Protein AF-E0S781-F1 (afdb_monomer)

Mean predicted aligned error: 15.65 Å

Solvent-accessible surface area (backbone atoms only — not comparable to full-atom values): 13801 Å² total; per-residue (Å²): 142,89,73,67,73,68,53,62,60,52,57,60,58,62,63,65,77,78,73,81,80,84,80,71,77,87,77,93,84,82,82,81,86,84,82,88,83,92,85,82,83,90,77,78,85,81,74,77,72,75,72,81,70,53,65,53,63,56,44,53,54,51,52,46,65,63,48,44,68,52,49,52,36,43,47,51,51,44,42,76,70,28,69,68,49,32,56,46,70,74,39,93,60,73,75,78,55,66,73,58,48,52,49,48,47,51,48,44,58,71,75,42,66,98,48,77,69,51,52,48,47,56,37,56,71,42,39,42,71,58,46,63,64,45,47,63,55,55,53,51,49,54,51,52,44,52,50,51,45,55,51,49,52,51,52,48,55,68,71,48,80,73,77,80,79,93,87,63,78,81,62,72,51,48,58,61,52,41,53,50,50,28,54,50,22,46,49,47,20,53,49,23,53,77,69,69,40,65,96,55,24,61,56,29,46,53,52,22,48,50,40,44,54,46,50,53,52,58,53,50,51,70,68,63,68,80,116

Organism: Encephalitozoon intestinalis (strain ATCC 50506) (NCBI:txid876142)

pLDDT: mean 70.04, std 23.45, range [25.94, 96.69]

Sequence (227 aa):
MNGILSLVLFEWAMCLEKAFNPVLPSTDFYKPSTTSSDNGLLGPKIEGSAGIHDPVAFGEGNFYKLLHPSMTRLTSYLNDHSSEFSEWYRSPSLIMGEDLKEKIISGLYKAQPKDDKELKEFWGLIMGELLIRDLPELKSDLSSLKEIQNEEDKKKSIAEFKGINEKRINEENNFFGTALFILDCLSLGVTNRNAEIYPDVIGPFVDAAIAFKTLEHSFSNIIGSSK

Radius of gyration: 24.3 Å; Cα contacts (8 Å, |Δi|>4): 114; chains: 1; bounding box: 45×53×78 Å

Structure (mmCIF, N/CA/C/O backbone):
data_AF-E0S781-F1
#
_entry.id   AF-E0S781-F1
#
loop_
_atom_site.group_PDB
_atom_site.id
_atom_site.type_symbol
_atom_site.label_atom_id
_atom_site.label_alt_id
_atom_site.label_comp_id
_atom_site.label_asym_id
_atom_site.label_entity_id
_atom_site.label_seq_id
_atom_site.pdbx_PDB_ins_code
_atom_site.Cartn_x
_atom_site.Cartn_y
_atom_site.Cartn_z
_atom_site.occupancy
_atom_site.B_iso_or_equiv
_atom_site.auth_seq_id
_atom_site.auth_comp_id
_atom_site.auth_asym_id
_atom_site.auth_atom_id
_atom_site.pdbx_PDB_model_num
ATOM 1 N N . MET A 1 1 ? -25.684 -34.658 -18.925 1.00 45.78 1 MET A N 1
ATOM 2 C CA . MET A 1 1 ? -24.226 -34.463 -18.765 1.00 45.78 1 MET A CA 1
ATOM 3 C C . MET A 1 1 ? -23.994 -33.555 -17.566 1.00 45.78 1 MET A C 1
ATOM 5 O O . MET A 1 1 ? -24.052 -32.354 -17.737 1.00 45.78 1 MET A O 1
ATOM 9 N N . ASN A 1 2 ? -23.848 -34.121 -16.363 1.00 41.56 2 ASN A N 1
ATOM 10 C CA . ASN A 1 2 ? -23.535 -33.396 -15.117 1.00 41.56 2 ASN A CA 1
ATOM 11 C C . ASN A 1 2 ? -22.979 -34.389 -14.075 1.00 41.56 2 ASN A C 1
ATOM 13 O O . ASN A 1 2 ? -23.577 -34.632 -13.038 1.00 41.56 2 ASN A O 1
ATOM 17 N N . GLY A 1 3 ? -21.865 -35.046 -14.409 1.00 41.81 3 GLY A N 1
ATOM 18 C CA . GLY A 1 3 ? -21.213 -36.023 -13.520 1.00 41.81 3 GLY A CA 1
ATOM 19 C C . GLY A 1 3 ? -19.700 -35.847 -13.380 1.00 41.81 3 GLY A C 1
ATOM 20 O O . GLY A 1 3 ? -19.092 -36.519 -12.562 1.00 41.81 3 GLY A O 1
ATOM 21 N N . ILE A 1 4 ? -19.090 -34.941 -14.153 1.00 44.41 4 ILE A N 1
ATOM 22 C CA . ILE A 1 4 ? -17.627 -34.773 -14.195 1.00 44.41 4 ILE A CA 1
ATOM 23 C C . ILE A 1 4 ? -17.173 -33.560 -13.361 1.00 44.41 4 ILE A C 1
ATOM 25 O O . ILE A 1 4 ? -16.077 -33.574 -12.815 1.00 44.41 4 ILE A O 1
ATOM 29 N N . LEU A 1 5 ? -18.038 -32.557 -13.140 1.00 37.84 5 LEU A N 1
ATOM 30 C CA . LEU A 1 5 ? -17.693 -31.399 -12.299 1.00 37.84 5 LEU A CA 1
ATOM 31 C C . LEU A 1 5 ? -17.619 -31.718 -10.794 1.00 37.84 5 LEU A C 1
ATOM 33 O O . LEU A 1 5 ? -16.958 -31.000 -10.054 1.00 37.84 5 LEU A O 1
ATOM 37 N N . SER A 1 6 ? -18.267 -32.793 -10.331 1.00 45.25 6 SER A N 1
ATOM 38 C CA . SER A 1 6 ? -18.332 -33.116 -8.896 1.00 45.25 6 SER A CA 1
ATOM 39 C C . SER A 1 6 ? -17.144 -33.939 -8.384 1.00 45.25 6 SER A C 1
ATOM 41 O O . SER A 1 6 ? -16.957 -34.019 -7.175 1.00 45.25 6 SER A O 1
ATOM 43 N N . LEU A 1 7 ? -16.349 -34.550 -9.269 1.00 41.41 7 LEU A N 1
ATOM 44 C CA . LEU A 1 7 ? -15.195 -35.377 -8.886 1.00 41.41 7 LEU A CA 1
ATOM 45 C C . LEU A 1 7 ? -13.903 -34.557 -8.778 1.00 41.41 7 LEU A C 1
ATOM 47 O O . LEU A 1 7 ? -13.119 -34.778 -7.862 1.00 41.41 7 LEU A O 1
ATOM 51 N N . VAL A 1 8 ? -13.739 -33.528 -9.617 1.00 46.75 8 VAL A N 1
ATOM 52 C CA . VAL A 1 8 ? -12.565 -32.634 -9.568 1.00 46.75 8 VAL A CA 1
ATOM 53 C C . VAL A 1 8 ? -12.559 -31.769 -8.298 1.00 46.75 8 VAL A C 1
ATOM 55 O O . VAL A 1 8 ? -11.499 -31.496 -7.743 1.00 46.75 8 VAL A O 1
ATOM 58 N N . LEU A 1 9 ? -13.735 -31.395 -7.779 1.00 44.44 9 LEU A N 1
ATOM 59 C CA . LEU A 1 9 ? -13.849 -30.648 -6.519 1.00 44.44 9 LEU A CA 1
ATOM 60 C C . LEU A 1 9 ? -13.632 -31.526 -5.273 1.00 44.44 9 LEU A C 1
ATOM 62 O O . LEU A 1 9 ? -13.220 -31.010 -4.237 1.00 44.44 9 LEU A O 1
ATOM 66 N N . PHE A 1 10 ? -13.846 -32.844 -5.366 1.00 41.94 10 PHE A N 1
ATOM 67 C CA . PHE A 1 10 ? -13.619 -33.760 -4.241 1.00 41.94 10 PHE A CA 1
ATOM 68 C C . PHE A 1 10 ? -12.149 -34.207 -4.141 1.00 41.94 10 PHE A C 1
ATOM 70 O O . PHE A 1 10 ? -11.629 -34.370 -3.038 1.00 41.94 10 PHE A O 1
ATOM 77 N N . GLU A 1 11 ? -11.440 -34.329 -5.270 1.00 40.47 11 GLU A N 1
ATOM 78 C CA . GLU A 1 11 ? -10.003 -34.650 -5.272 1.00 40.47 11 GLU A CA 1
ATOM 79 C C . GLU A 1 11 ? -9.118 -33.477 -4.808 1.00 40.47 11 GLU A C 1
ATOM 81 O O . GLU A 1 11 ? -8.091 -33.712 -4.174 1.00 40.47 11 GLU A O 1
ATOM 86 N N . TRP A 1 12 ? -9.540 -32.219 -4.998 1.00 40.06 12 TRP A N 1
ATOM 87 C CA . TRP A 1 12 ? -8.833 -31.057 -4.430 1.00 40.06 12 TRP A CA 1
ATOM 88 C C . TRP A 1 12 ? -9.010 -30.919 -2.909 1.00 40.06 12 TRP A C 1
ATOM 90 O O . TRP A 1 12 ? -8.069 -30.525 -2.220 1.00 40.06 12 TRP A O 1
ATOM 100 N N . ALA A 1 13 ? -10.171 -31.300 -2.364 1.00 41.00 13 ALA A N 1
ATOM 101 C CA . ALA A 1 13 ? -10.407 -31.292 -0.919 1.00 41.00 13 ALA A CA 1
ATOM 102 C C . ALA A 1 13 ? -9.594 -32.374 -0.178 1.00 41.00 13 ALA A C 1
ATOM 104 O O . ALA A 1 13 ? -9.147 -32.148 0.944 1.00 41.00 13 ALA A O 1
ATOM 105 N N . MET A 1 14 ? -9.313 -33.517 -0.817 1.00 37.59 14 MET A N 1
ATOM 106 C CA . MET A 1 14 ? -8.544 -34.607 -0.195 1.00 37.59 14 MET A CA 1
ATOM 107 C C . MET A 1 14 ? -7.015 -34.440 -0.268 1.00 37.59 14 MET A C 1
ATOM 109 O O . MET A 1 14 ? -6.292 -35.131 0.453 1.00 37.59 14 MET A O 1
ATOM 113 N N . CYS A 1 15 ? -6.495 -33.506 -1.074 1.00 37.59 15 CYS A N 1
ATOM 114 C CA . CYS A 1 15 ? -5.063 -33.178 -1.090 1.00 37.59 15 CYS A CA 1
ATOM 115 C C . CYS A 1 15 ? -4.640 -32.177 0.001 1.00 37.59 15 CYS A C 1
ATOM 117 O O . CYS A 1 15 ? -3.446 -32.060 0.273 1.00 37.59 15 CYS A O 1
ATOM 119 N N . LEU A 1 16 ? -5.587 -31.506 0.668 1.00 38.72 16 LEU A N 1
ATOM 120 C CA . LEU A 1 16 ? -5.310 -30.553 1.754 1.00 38.72 16 LEU A CA 1
ATOM 121 C C . LEU A 1 16 ? -5.363 -31.173 3.162 1.00 38.72 16 LEU A C 1
ATOM 123 O O . LEU A 1 16 ? -4.808 -30.598 4.092 1.00 38.72 16 LEU A O 1
ATOM 127 N N . GLU A 1 17 ? -5.921 -32.377 3.328 1.00 37.09 17 GLU A N 1
ATOM 128 C CA . GLU A 1 17 ? -5.997 -33.058 4.636 1.00 37.09 17 GLU A CA 1
ATOM 129 C C . GLU A 1 17 ? -4.775 -33.930 4.989 1.00 37.09 17 GLU A C 1
ATOM 131 O O . GLU A 1 17 ? -4.693 -34.456 6.098 1.00 37.09 17 GLU A O 1
ATOM 136 N N . LYS A 1 18 ? -3.788 -34.088 4.092 1.00 35.47 18 LYS A N 1
ATOM 137 C CA . LYS A 1 18 ? -2.615 -34.960 4.338 1.00 35.47 18 LYS A CA 1
ATOM 138 C C . LYS A 1 18 ? -1.253 -34.277 4.402 1.00 35.47 18 LYS A C 1
ATOM 140 O O . LYS A 1 18 ? -0.247 -34.971 4.534 1.00 35.47 18 LYS A O 1
ATOM 145 N N . ALA A 1 19 ? -1.189 -32.950 4.381 1.00 41.16 19 ALA A N 1
ATOM 146 C CA . ALA A 1 19 ? 0.094 -32.259 4.425 1.00 41.16 19 ALA A CA 1
ATOM 147 C C . ALA A 1 19 ? 0.048 -30.954 5.222 1.00 41.16 19 ALA A C 1
ATOM 149 O O . ALA A 1 19 ? 0.395 -29.925 4.679 1.00 41.16 19 ALA A O 1
ATOM 150 N N . PHE A 1 20 ? -0.344 -30.987 6.499 1.00 32.41 20 PHE A N 1
ATOM 151 C CA . PHE A 1 20 ? 0.181 -30.058 7.512 1.00 32.41 20 PHE A CA 1
ATOM 152 C C . PHE A 1 20 ? -0.151 -30.589 8.909 1.00 32.41 20 PHE A C 1
ATOM 154 O O . PHE A 1 20 ? -1.220 -30.356 9.459 1.00 32.41 20 PHE A O 1
ATOM 161 N N . ASN A 1 21 ? 0.791 -31.329 9.485 1.00 38.59 21 ASN A N 1
ATOM 162 C CA . ASN A 1 21 ? 0.795 -31.647 10.904 1.00 38.59 21 ASN A CA 1
ATOM 163 C C . ASN A 1 21 ? 2.070 -31.020 11.479 1.00 38.59 21 ASN A C 1
ATOM 165 O O . ASN A 1 21 ? 3.120 -31.668 11.460 1.00 38.59 21 ASN A O 1
ATOM 169 N N . PRO A 1 22 ? 2.058 -29.743 11.903 1.00 37.25 22 PRO A N 1
ATOM 170 C CA . PRO A 1 22 ? 3.188 -29.202 12.623 1.00 37.25 22 PRO A CA 1
ATOM 171 C C . PRO A 1 22 ? 3.097 -29.730 14.055 1.00 37.25 22 PRO A C 1
ATOM 173 O O . PRO A 1 22 ? 2.547 -29.091 14.949 1.00 37.25 22 PRO A O 1
ATOM 176 N N . VAL A 1 23 ? 3.661 -30.918 14.275 1.00 38.00 23 VAL A N 1
ATOM 177 C CA . VAL A 1 23 ? 4.205 -31.258 15.589 1.00 38.00 23 VAL A CA 1
ATOM 178 C C . VAL A 1 23 ? 5.329 -30.255 15.829 1.00 38.00 23 VAL A C 1
ATOM 180 O O . VAL A 1 23 ? 6.451 -30.424 15.356 1.00 38.00 23 VAL A O 1
ATOM 183 N N . LEU A 1 24 ? 4.993 -29.151 16.490 1.00 39.22 24 LEU A N 1
ATOM 184 C CA . LEU A 1 24 ? 5.977 -28.229 17.035 1.00 39.22 24 LEU A CA 1
ATOM 185 C C . LEU A 1 24 ? 6.819 -29.011 18.058 1.00 39.22 24 LEU A C 1
ATOM 187 O O . LEU A 1 24 ? 6.240 -29.618 18.964 1.00 39.22 24 LEU A O 1
ATOM 191 N N . PRO A 1 25 ? 8.160 -29.032 17.957 1.00 37.38 25 PRO A N 1
ATOM 192 C CA . PRO A 1 25 ? 8.975 -29.489 19.071 1.00 37.38 25 PRO A CA 1
ATOM 193 C C . PRO A 1 25 ? 8.743 -28.548 20.259 1.00 37.38 25 PRO A C 1
ATOM 195 O O . PRO A 1 25 ? 8.738 -27.327 20.101 1.00 37.38 25 PRO A O 1
ATOM 198 N N . SER A 1 26 ? 8.537 -29.111 21.449 1.00 38.72 26 SER A N 1
ATOM 199 C CA . SER A 1 26 ? 8.406 -28.346 22.688 1.00 38.72 26 SER A CA 1
ATOM 200 C C . SER A 1 26 ? 9.683 -27.541 22.933 1.00 38.72 26 SER A C 1
ATOM 202 O O . SER A 1 26 ? 10.730 -28.109 23.242 1.00 38.72 26 SER A O 1
ATOM 204 N N . THR A 1 27 ? 9.617 -26.222 22.785 1.00 36.12 27 THR A N 1
ATOM 205 C CA . THR A 1 27 ? 10.711 -25.325 23.157 1.00 36.12 27 THR A CA 1
ATOM 206 C C . THR A 1 27 ? 10.548 -24.895 24.611 1.00 36.12 27 THR A C 1
ATOM 208 O O . THR A 1 27 ? 9.690 -24.074 24.932 1.00 36.12 27 THR A O 1
ATOM 211 N N . ASP A 1 28 ? 11.402 -25.435 25.479 1.00 39.78 28 ASP A N 1
ATOM 212 C CA . ASP A 1 28 ? 11.625 -24.962 26.846 1.00 39.78 28 ASP A CA 1
ATOM 213 C C . ASP A 1 28 ? 12.382 -23.625 26.820 1.00 39.78 28 ASP A C 1
ATOM 215 O O . ASP A 1 28 ? 13.610 -23.599 26.852 1.00 39.78 28 ASP A O 1
ATOM 219 N N . PHE A 1 29 ? 11.674 -22.498 26.768 1.00 34.47 29 PHE A N 1
ATOM 220 C CA . PHE A 1 29 ? 12.294 -21.180 26.959 1.00 34.47 29 PHE A CA 1
ATOM 221 C C . PHE A 1 29 ? 11.400 -20.236 27.774 1.00 34.47 29 PHE A C 1
ATOM 223 O O . PHE A 1 29 ? 11.007 -19.176 27.310 1.00 34.47 29 PHE A O 1
ATOM 230 N N . TYR A 1 30 ? 11.059 -20.651 28.998 1.00 32.22 30 TYR A N 1
ATOM 231 C CA . TYR A 1 30 ? 11.196 -19.864 30.237 1.00 32.22 30 TYR A CA 1
ATOM 232 C C . TYR A 1 30 ? 10.628 -20.683 31.409 1.00 32.22 30 TYR A C 1
ATOM 234 O O . TYR A 1 30 ? 9.426 -20.914 31.506 1.00 32.22 30 TYR A O 1
ATOM 242 N N . LYS A 1 31 ? 11.503 -21.125 32.318 1.00 34.62 31 LYS A N 1
ATOM 243 C CA . LYS A 1 31 ? 11.133 -21.684 33.626 1.00 34.62 31 LYS A CA 1
ATOM 244 C C . LYS A 1 31 ? 11.192 -20.550 34.654 1.00 34.62 31 LYS A C 1
ATOM 246 O O . LYS A 1 31 ? 12.289 -20.041 34.879 1.00 34.62 31 LYS A O 1
ATOM 251 N N . PRO A 1 32 ? 10.091 -20.157 35.313 1.00 33.41 32 PRO A N 1
ATOM 252 C CA . PRO A 1 32 ? 10.202 -19.391 36.540 1.00 33.41 32 PRO A CA 1
ATOM 253 C C . PRO A 1 32 ? 10.632 -20.339 37.664 1.00 33.41 32 PRO A C 1
ATOM 255 O O . PRO A 1 32 ? 10.000 -21.365 37.920 1.00 33.41 32 PRO A O 1
ATOM 258 N N . SER A 1 33 ? 11.743 -20.012 38.314 1.00 30.98 33 SER A N 1
ATOM 259 C CA . SER A 1 33 ? 12.240 -20.703 39.499 1.00 30.98 33 SER A CA 1
ATOM 260 C C . SER A 1 33 ? 11.218 -20.569 40.629 1.00 30.98 33 SER A C 1
ATOM 262 O O . SER A 1 33 ? 11.082 -19.506 41.229 1.00 30.98 33 SER A O 1
ATOM 264 N N . THR A 1 34 ? 10.502 -21.642 40.948 1.00 34.66 34 THR A N 1
ATOM 265 C CA . THR A 1 34 ? 9.789 -21.756 42.221 1.00 34.66 34 THR A CA 1
ATOM 266 C C . THR A 1 34 ? 10.746 -22.277 43.284 1.00 34.66 34 THR A C 1
ATOM 268 O O . THR A 1 34 ? 11.172 -23.429 43.215 1.00 34.66 34 THR A O 1
ATOM 271 N N . THR A 1 35 ? 11.002 -21.467 44.308 1.00 32.88 35 THR A N 1
ATOM 272 C CA . THR A 1 35 ? 11.227 -21.972 45.666 1.00 32.88 35 THR A CA 1
ATOM 273 C C . THR A 1 35 ? 10.463 -21.095 46.650 1.00 32.88 35 THR A C 1
ATOM 275 O O . THR A 1 35 ? 10.579 -19.874 46.656 1.00 32.88 35 THR A O 1
ATOM 278 N N . SER A 1 36 ? 9.628 -21.789 47.407 1.00 33.84 36 SER A N 1
ATOM 279 C CA . SER A 1 36 ? 8.608 -21.403 48.376 1.00 33.84 36 SER A CA 1
ATOM 280 C C . SER A 1 36 ? 9.115 -20.713 49.646 1.00 33.84 36 SER A C 1
ATOM 282 O O . SER A 1 36 ? 10.127 -21.138 50.198 1.00 33.84 36 SER A O 1
ATOM 284 N N . SER A 1 37 ? 8.285 -19.837 50.226 1.00 28.56 37 SER A N 1
ATOM 285 C CA . SER A 1 37 ? 7.908 -19.963 51.645 1.00 28.56 37 SER A CA 1
ATOM 286 C C . SER A 1 37 ? 6.539 -19.333 51.937 1.00 28.56 37 SER A C 1
ATOM 288 O O . SER A 1 37 ? 6.269 -18.209 51.521 1.00 28.56 37 SER A O 1
ATOM 290 N N . ASP A 1 38 ? 5.724 -20.079 52.680 1.00 31.14 38 ASP A N 1
ATOM 291 C CA . ASP A 1 38 ? 4.412 -19.745 53.244 1.00 31.14 38 ASP A CA 1
ATOM 292 C C . ASP A 1 38 ? 4.361 -18.455 54.080 1.00 31.14 38 ASP A C 1
ATOM 294 O O . ASP A 1 38 ? 5.233 -18.223 54.916 1.00 31.14 38 ASP A O 1
ATOM 298 N N . ASN A 1 39 ? 3.267 -17.693 53.927 1.00 31.23 39 ASN A N 1
ATOM 299 C CA . ASN A 1 39 ? 2.245 -17.388 54.952 1.00 31.23 39 ASN A CA 1
ATOM 300 C C . ASN A 1 39 ? 1.582 -16.018 54.721 1.00 31.23 39 ASN A C 1
ATOM 302 O O . ASN A 1 39 ? 2.262 -15.004 54.607 1.00 31.23 39 ASN A O 1
ATOM 306 N N . GLY A 1 40 ? 0.246 -15.981 54.819 1.00 25.94 40 GLY A N 1
ATOM 307 C CA . GLY A 1 40 ? -0.476 -14.784 55.269 1.00 25.94 40 GLY A CA 1
ATOM 308 C C . GLY A 1 40 ? -1.602 -14.273 54.368 1.00 25.94 40 GLY A C 1
ATOM 309 O O . GLY A 1 40 ? -1.364 -13.513 53.445 1.00 25.94 40 GLY A O 1
ATOM 310 N N . LEU A 1 41 ? -2.832 -14.648 54.738 1.00 33.28 41 LEU A N 1
ATOM 311 C CA . LEU A 1 41 ? -4.026 -13.793 54.846 1.00 33.28 41 LEU A CA 1
ATOM 312 C C . LEU A 1 41 ? -4.372 -12.788 53.719 1.00 33.28 41 LEU A C 1
ATOM 314 O O . LEU A 1 41 ? -3.744 -11.749 53.567 1.00 33.28 41 LEU A O 1
ATOM 318 N N . LEU A 1 42 ? -5.552 -13.033 53.127 1.00 44.22 42 LEU A N 1
ATOM 319 C CA . LEU A 1 42 ? -6.490 -12.061 52.534 1.00 44.22 42 LEU A CA 1
ATOM 320 C C . LEU A 1 42 ? -5.967 -11.229 51.346 1.00 44.22 42 LEU A C 1
ATOM 322 O O . LEU A 1 42 ? -5.522 -10.097 51.501 1.00 44.22 42 LEU A O 1
ATOM 326 N N . GLY A 1 43 ? -6.169 -11.752 50.133 1.00 27.23 43 GLY A N 1
ATOM 327 C CA . GLY A 1 43 ? -6.147 -10.987 48.881 1.00 27.23 43 GLY A CA 1
ATOM 328 C C . GLY A 1 43 ? -7.463 -11.178 48.112 1.00 27.23 43 GLY A C 1
ATOM 329 O O . GLY A 1 43 ? -8.039 -12.266 48.179 1.00 27.23 43 GLY A O 1
ATOM 330 N N . PRO A 1 44 ? -7.991 -10.138 47.445 1.00 32.12 44 PRO A N 1
ATOM 331 C CA . PRO A 1 44 ? -9.344 -10.118 46.903 1.00 32.12 44 PRO A CA 1
ATOM 332 C C . PRO A 1 44 ? -9.498 -11.095 45.736 1.00 32.12 44 PRO A C 1
ATOM 334 O O . PRO A 1 44 ? -8.533 -11.425 45.049 1.00 32.12 44 PRO A O 1
ATOM 337 N N . LYS A 1 45 ? -10.743 -11.533 45.513 1.00 30.47 45 LYS A N 1
ATOM 338 C CA . LYS A 1 45 ? -11.178 -12.273 44.326 1.00 30.47 45 LYS A CA 1
ATOM 339 C C . LYS A 1 45 ? -10.500 -11.719 43.070 1.00 30.47 45 LYS A C 1
ATOM 341 O O . LYS A 1 45 ? -10.806 -10.611 42.638 1.00 30.47 45 LYS A O 1
ATOM 346 N N . ILE A 1 46 ? -9.643 -12.528 42.458 1.00 37.94 46 ILE A N 1
ATOM 347 C CA . ILE A 1 46 ? -9.314 -12.390 41.044 1.00 37.94 46 ILE A CA 1
ATOM 348 C C . ILE A 1 46 ? -10.549 -12.907 40.304 1.00 37.94 46 ILE A C 1
ATOM 350 O O . ILE A 1 46 ? -10.660 -14.088 39.979 1.00 37.94 46 ILE A O 1
ATOM 354 N N . GLU A 1 47 ? -11.540 -12.034 40.134 1.00 31.47 47 GLU A N 1
ATOM 355 C CA . GLU A 1 47 ? -12.515 -12.208 39.066 1.00 31.47 47 GLU A CA 1
ATOM 356 C C . GLU A 1 47 ? -11.738 -12.009 37.768 1.00 31.47 47 GLU A C 1
ATOM 358 O O . GLU A 1 47 ? -11.274 -10.914 37.456 1.00 31.47 47 GLU A O 1
ATOM 363 N N . GLY A 1 48 ? -11.496 -13.118 37.068 1.00 32.25 48 GLY A N 1
ATOM 364 C CA . GLY A 1 48 ? -10.893 -13.102 35.751 1.00 32.25 48 GLY A CA 1
ATOM 365 C C . GLY A 1 48 ? -11.737 -12.231 34.836 1.00 32.25 48 GLY A C 1
ATOM 366 O O . GLY A 1 48 ? -12.836 -12.620 34.442 1.00 32.25 48 GLY A O 1
ATOM 367 N N . SER A 1 49 ? -11.212 -11.062 34.477 1.00 30.08 49 SER A N 1
ATOM 368 C CA . SER A 1 49 ? -11.673 -10.359 33.295 1.00 30.08 49 SER A CA 1
ATOM 369 C C . SER A 1 49 ? -11.275 -11.225 32.103 1.00 30.08 49 SER A C 1
ATOM 371 O O . SER A 1 49 ? -10.147 -11.147 31.611 1.00 30.08 49 SER A O 1
ATOM 373 N N . ALA A 1 50 ? -12.183 -12.086 31.644 1.00 38.78 50 ALA A N 1
ATOM 374 C CA . ALA A 1 50 ? -12.213 -12.419 30.230 1.00 38.78 50 ALA A CA 1
ATOM 375 C C . ALA A 1 50 ? -12.273 -11.064 29.516 1.00 38.78 50 ALA A C 1
ATOM 377 O O . ALA A 1 50 ? -13.266 -10.349 29.648 1.00 38.78 50 ALA A O 1
ATOM 378 N N . GLY A 1 51 ? -11.143 -10.649 28.937 1.00 34.84 51 GLY A N 1
ATOM 379 C CA . GLY A 1 51 ? -10.985 -9.331 28.345 1.00 34.84 51 GLY A CA 1
ATOM 380 C C . GLY A 1 51 ? -12.134 -9.104 27.379 1.00 34.84 51 GLY A C 1
ATOM 381 O O . GLY A 1 51 ? -12.305 -9.863 26.427 1.00 34.84 51 GLY A O 1
ATOM 382 N N . ILE A 1 52 ? -12.955 -8.099 27.666 1.00 41.84 52 ILE A N 1
ATOM 383 C CA . ILE A 1 52 ? -13.906 -7.572 26.701 1.00 41.84 52 ILE A CA 1
ATOM 384 C C . ILE A 1 52 ? -13.022 -7.004 25.593 1.00 41.84 52 ILE A C 1
ATOM 386 O O . ILE A 1 52 ? -12.464 -5.920 25.737 1.00 41.84 52 ILE A O 1
ATOM 390 N N . HIS A 1 53 ? -12.776 -7.796 24.550 1.00 52.97 53 HIS A N 1
ATOM 391 C CA . HIS A 1 53 ? -12.111 -7.301 23.359 1.00 52.97 53 HIS A CA 1
ATOM 392 C C . HIS A 1 53 ? -13.040 -6.255 22.752 1.00 52.97 53 HIS A C 1
ATOM 394 O O . HIS A 1 53 ? -14.174 -6.575 22.398 1.00 52.97 53 HIS A O 1
ATOM 400 N N . ASP A 1 54 ? -12.568 -5.013 22.682 1.00 68.69 54 ASP A N 1
ATOM 401 C CA . ASP A 1 54 ? -13.204 -3.974 21.884 1.00 68.69 54 ASP A CA 1
ATOM 402 C C . ASP A 1 54 ? -13.350 -4.526 20.446 1.00 68.69 54 ASP A C 1
ATOM 404 O O . ASP A 1 54 ? -12.342 -4.918 19.840 1.00 68.69 54 ASP A O 1
ATOM 408 N N . PRO A 1 55 ? -14.581 -4.677 19.922 1.00 71.25 55 PRO A N 1
ATOM 409 C CA . PRO A 1 55 ? -14.810 -5.279 18.614 1.00 71.25 55 PRO A CA 1
ATOM 410 C C . PRO A 1 55 ? -14.182 -4.452 17.488 1.00 71.25 55 PRO A C 1
ATOM 412 O O . PRO A 1 55 ? -13.823 -5.036 16.463 1.00 71.25 55 PRO A O 1
ATOM 415 N N . VAL A 1 56 ? -13.977 -3.142 17.686 1.00 78.19 56 VAL A N 1
ATOM 416 C CA . VAL A 1 56 ? -13.216 -2.291 16.763 1.00 78.19 56 VAL A CA 1
ATOM 417 C C . VAL A 1 56 ? -11.755 -2.723 16.774 1.00 78.19 56 VAL A C 1
ATOM 419 O O . VAL A 1 56 ? -11.244 -3.114 15.731 1.00 78.19 56 VAL A O 1
ATOM 422 N N . ALA A 1 57 ? -11.108 -2.791 17.940 1.00 74.75 57 ALA A N 1
ATOM 423 C CA . ALA A 1 57 ? -9.696 -3.186 18.043 1.00 74.75 57 ALA A CA 1
ATOM 424 C C . ALA A 1 57 ? -9.431 -4.618 17.529 1.00 74.75 57 ALA A C 1
ATOM 426 O O . ALA A 1 57 ? -8.420 -4.888 16.873 1.00 74.75 57 ALA A O 1
ATOM 427 N N . PHE A 1 58 ? -10.343 -5.560 17.798 1.00 75.44 58 PHE A N 1
ATOM 428 C CA . PHE A 1 58 ? -10.267 -6.913 17.236 1.00 75.44 58 PHE A CA 1
ATOM 429 C C . PHE A 1 58 ? -10.390 -6.894 15.708 1.00 75.44 58 PHE A C 1
ATOM 431 O O . PHE A 1 58 ? -9.644 -7.580 15.002 1.00 75.44 58 PHE A O 1
ATOM 438 N N . GLY A 1 59 ? -11.322 -6.094 15.204 1.00 80.81 59 GLY A N 1
ATOM 439 C CA . GLY A 1 59 ? -11.554 -5.909 13.787 1.00 80.81 59 GLY A CA 1
ATOM 440 C C . GLY A 1 59 ? -10.374 -5.264 13.051 1.00 80.81 59 GLY A C 1
ATOM 441 O O . GLY A 1 59 ? -9.937 -5.797 12.031 1.00 80.81 59 GLY A O 1
ATOM 442 N N . GLU A 1 60 ? -9.785 -4.202 13.604 1.00 83.19 60 GLU A N 1
ATOM 443 C CA . GLU A 1 60 ? -8.553 -3.568 13.109 1.00 83.19 60 GLU A CA 1
ATOM 444 C C . GLU A 1 60 ? -7.408 -4.583 13.005 1.00 83.19 60 GLU A C 1
ATOM 446 O O . GLU A 1 60 ? -6.703 -4.638 11.994 1.00 83.19 60 GLU A O 1
ATOM 451 N N . GLY A 1 61 ? -7.260 -5.450 14.013 1.00 81.50 61 GLY A N 1
ATOM 452 C CA . GLY A 1 61 ? -6.270 -6.525 14.008 1.00 81.50 61 GLY A CA 1
ATOM 453 C C . GLY A 1 61 ? -6.491 -7.562 12.902 1.00 81.50 61 GLY A C 1
ATOM 454 O O . GLY A 1 61 ? -5.521 -8.065 12.331 1.00 81.50 61 GLY A O 1
ATOM 455 N N . ASN A 1 62 ? -7.742 -7.887 12.568 1.00 83.69 62 ASN A N 1
ATOM 456 C CA . ASN A 1 62 ? -8.052 -8.807 11.468 1.00 83.69 62 ASN A CA 1
ATOM 457 C C . ASN A 1 62 ? -7.806 -8.167 10.103 1.00 83.69 62 ASN A C 1
ATOM 459 O O . ASN A 1 62 ? -7.144 -8.782 9.267 1.00 83.69 62 ASN A O 1
ATOM 463 N N . PHE A 1 63 ? -8.243 -6.921 9.907 1.00 88.50 63 PHE A N 1
ATOM 464 C CA . PHE A 1 63 ? -7.937 -6.165 8.694 1.00 88.50 63 PHE A CA 1
ATOM 465 C C . PHE A 1 63 ? -6.424 -6.072 8.472 1.00 88.50 63 PHE A C 1
ATOM 467 O O . PHE A 1 63 ? -5.930 -6.349 7.379 1.00 88.50 63 PHE A O 1
ATOM 474 N N . TYR A 1 64 ? -5.662 -5.765 9.524 1.00 87.31 64 TYR A N 1
ATOM 475 C CA . TYR A 1 64 ? -4.208 -5.691 9.435 1.00 87.31 64 TYR A CA 1
ATOM 476 C C . TYR A 1 64 ? -3.571 -7.032 9.051 1.00 87.31 64 TYR A C 1
ATOM 478 O O . TYR A 1 64 ? -2.674 -7.062 8.211 1.00 87.31 64 TYR A O 1
ATOM 486 N N . LYS A 1 65 ? -4.049 -8.157 9.600 1.00 85.81 65 LYS A N 1
ATOM 487 C CA . LYS A 1 65 ? -3.568 -9.498 9.219 1.00 85.81 65 LYS A CA 1
ATOM 488 C C . LYS A 1 65 ? -3.781 -9.810 7.737 1.00 85.81 65 LYS A C 1
ATOM 490 O O . LYS A 1 65 ? -2.975 -10.547 7.174 1.00 85.81 65 LYS A O 1
ATOM 495 N N . LEU A 1 66 ? -4.834 -9.272 7.125 1.00 85.62 66 LEU A N 1
ATOM 496 C CA . LEU A 1 66 ? -5.119 -9.434 5.698 1.00 85.62 66 LEU A CA 1
ATOM 497 C C . LEU A 1 66 ? -4.299 -8.465 4.837 1.00 85.62 66 LEU A C 1
ATOM 499 O O . LEU A 1 66 ? -3.756 -8.859 3.807 1.00 85.62 66 LEU A O 1
ATOM 503 N N . LEU A 1 67 ? -4.154 -7.211 5.272 1.00 89.69 67 LEU A N 1
ATOM 504 C CA . LEU A 1 67 ? -3.401 -6.188 4.543 1.00 89.69 67 LEU A CA 1
ATOM 505 C C . LEU A 1 67 ? -1.891 -6.467 4.541 1.00 89.69 67 LEU A C 1
ATOM 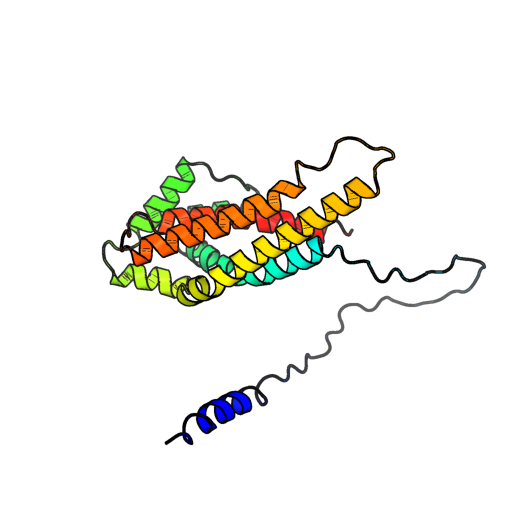507 O O . LEU A 1 67 ? -1.217 -6.275 3.526 1.00 89.69 67 LEU A O 1
ATOM 511 N N . HIS A 1 68 ? -1.354 -6.911 5.678 1.00 89.69 68 HIS A N 1
ATOM 512 C CA . HIS A 1 68 ? 0.084 -7.029 5.904 1.00 89.69 68 HIS A CA 1
ATOM 513 C C . HIS A 1 68 ? 0.794 -7.905 4.853 1.00 89.69 68 HIS A C 1
ATOM 515 O O . HIS A 1 68 ? 1.745 -7.414 4.250 1.00 89.69 68 HIS A O 1
ATOM 521 N N . PRO A 1 69 ? 0.346 -9.138 4.529 1.00 86.06 69 PRO A N 1
ATOM 522 C CA . PRO A 1 69 ? 0.980 -9.961 3.495 1.00 86.06 69 PRO A CA 1
ATOM 523 C C . PRO A 1 69 ? 1.080 -9.288 2.120 1.00 86.06 69 PRO A C 1
ATOM 525 O O . PRO A 1 69 ? 2.083 -9.478 1.425 1.00 86.06 69 PRO A O 1
ATOM 528 N N . SER A 1 70 ? 0.063 -8.513 1.733 1.00 85.69 70 SER A N 1
ATOM 529 C CA . SER A 1 70 ? 0.029 -7.782 0.460 1.00 85.69 70 SER A CA 1
ATOM 530 C C . SER A 1 70 ? 1.044 -6.643 0.453 1.00 85.69 70 SER A C 1
ATOM 532 O O . SER A 1 70 ? 1.788 -6.471 -0.513 1.00 85.69 70 SER A O 1
ATOM 534 N N . MET A 1 71 ? 1.146 -5.914 1.564 1.00 92.12 71 MET A N 1
ATOM 535 C CA . MET A 1 71 ? 2.067 -4.787 1.684 1.00 92.12 71 MET A CA 1
ATOM 536 C C . MET A 1 71 ? 3.522 -5.213 1.876 1.00 92.12 71 MET A C 1
ATOM 538 O O . MET A 1 71 ? 4.401 -4.595 1.282 1.00 92.12 71 MET A O 1
ATOM 542 N N . THR A 1 72 ? 3.801 -6.295 2.611 1.00 90.25 72 THR A N 1
ATOM 543 C CA . THR A 1 72 ? 5.175 -6.788 2.815 1.00 90.25 72 THR A CA 1
ATOM 544 C C . THR A 1 72 ? 5.876 -7.105 1.494 1.00 90.25 72 THR A C 1
ATOM 546 O O . THR A 1 72 ? 7.057 -6.825 1.335 1.00 90.25 72 THR A O 1
ATOM 549 N N . ARG A 1 73 ? 5.166 -7.669 0.511 1.00 89.62 73 ARG A N 1
ATOM 550 C CA . ARG A 1 73 ? 5.764 -8.000 -0.797 1.00 89.62 73 ARG A CA 1
ATOM 551 C C . ARG A 1 73 ? 6.154 -6.750 -1.569 1.00 89.62 73 ARG A C 1
ATOM 553 O O . ARG A 1 73 ? 7.238 -6.688 -2.146 1.00 89.6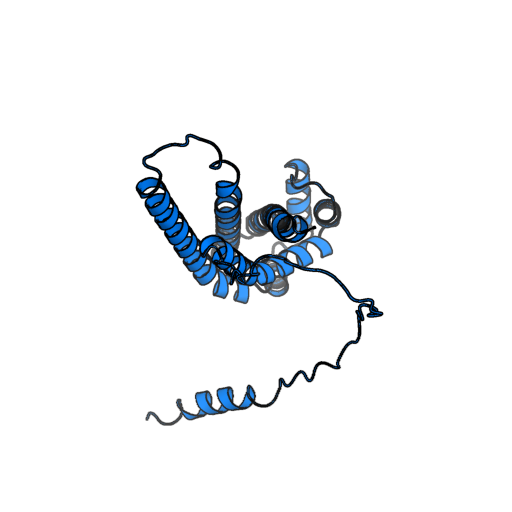2 73 ARG A O 1
ATOM 560 N N . LEU A 1 74 ? 5.277 -5.751 -1.540 1.00 91.88 74 LEU A N 1
ATOM 561 C CA . LEU A 1 74 ? 5.535 -4.459 -2.148 1.00 91.88 74 LEU A CA 1
ATOM 562 C C . LEU A 1 74 ? 6.723 -3.759 -1.474 1.00 91.88 74 LEU A C 1
ATOM 564 O O . LEU A 1 74 ? 7.636 -3.306 -2.162 1.00 91.88 74 LEU A O 1
ATOM 568 N N . THR A 1 75 ? 6.757 -3.713 -0.142 1.00 93.44 75 THR A N 1
ATOM 569 C CA . THR A 1 75 ? 7.856 -3.068 0.587 1.00 93.44 75 THR A CA 1
ATOM 570 C C . THR A 1 75 ? 9.177 -3.814 0.407 1.00 93.44 75 THR A C 1
ATOM 572 O O . THR A 1 75 ? 10.204 -3.163 0.231 1.00 93.44 75 THR A O 1
ATOM 575 N N . SER A 1 76 ? 9.182 -5.151 0.372 1.00 92.56 76 SER A N 1
ATOM 576 C CA . SER A 1 76 ? 10.369 -5.948 0.027 1.00 92.56 76 SER A CA 1
ATOM 577 C C . SER A 1 76 ? 10.913 -5.588 -1.352 1.00 92.56 76 SER A C 1
ATOM 579 O O . SER A 1 76 ? 12.091 -5.262 -1.466 1.00 92.56 76 SER A O 1
ATOM 581 N N . TYR A 1 77 ? 10.057 -5.553 -2.378 1.00 91.94 77 TYR A N 1
ATOM 582 C CA . TYR A 1 77 ? 10.478 -5.152 -3.719 1.00 91.94 77 TYR A CA 1
ATOM 583 C C . TYR A 1 77 ? 11.127 -3.758 -3.717 1.00 91.94 77 TYR A C 1
ATOM 585 O O . TYR A 1 77 ? 12.228 -3.592 -4.241 1.00 91.94 77 TYR A O 1
ATOM 593 N N . LEU A 1 78 ? 10.489 -2.766 -3.088 1.00 93.19 78 LEU A N 1
ATOM 594 C CA . LEU A 1 78 ? 11.015 -1.399 -3.029 1.00 93.19 78 LEU A CA 1
ATOM 595 C C . LEU A 1 78 ? 12.354 -1.321 -2.277 1.00 93.19 78 LEU A C 1
ATOM 597 O O . LEU A 1 78 ? 13.254 -0.606 -2.713 1.00 93.19 78 LEU A O 1
ATOM 601 N N . ASN A 1 79 ? 12.513 -2.083 -1.192 1.00 94.12 79 ASN A N 1
ATOM 602 C CA . ASN A 1 79 ? 13.764 -2.163 -0.432 1.00 94.12 79 ASN A CA 1
ATOM 603 C C . ASN A 1 79 ? 14.918 -2.772 -1.240 1.00 94.12 79 ASN A C 1
ATOM 605 O O . ASN A 1 79 ? 16.062 -2.352 -1.064 1.00 94.12 79 ASN A O 1
ATOM 609 N N . ASP A 1 80 ? 14.622 -3.747 -2.099 1.00 92.31 80 ASP A N 1
ATOM 610 C CA . ASP A 1 80 ? 15.622 -4.442 -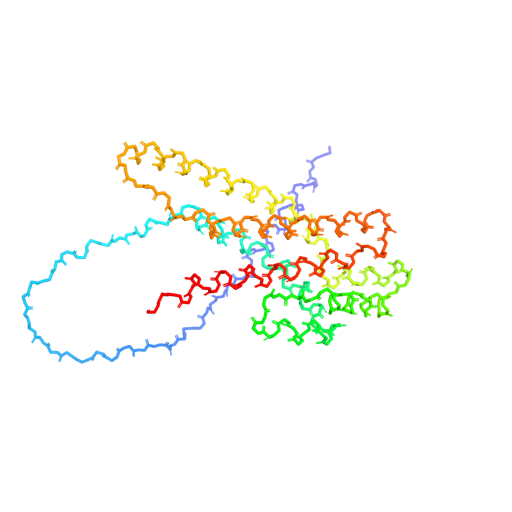2.914 1.00 92.31 80 ASP A CA 1
ATOM 611 C C . ASP A 1 80 ? 16.010 -3.643 -4.171 1.00 92.31 80 ASP A C 1
ATOM 613 O O . ASP A 1 80 ? 17.125 -3.783 -4.674 1.00 92.31 80 ASP A O 1
ATOM 617 N N . HIS A 1 81 ? 15.115 -2.778 -4.664 1.00 90.75 81 HIS A N 1
ATOM 618 C CA . HIS A 1 81 ? 15.276 -2.067 -5.941 1.00 90.75 81 HIS A CA 1
ATOM 619 C C . HIS A 1 81 ? 15.480 -0.550 -5.796 1.00 90.75 81 HIS A C 1
ATOM 621 O O . HIS A 1 81 ? 15.722 0.135 -6.790 1.00 90.75 81 HIS A O 1
ATOM 627 N N . SER A 1 82 ? 15.417 -0.004 -4.579 1.00 93.62 82 SER A N 1
ATOM 628 C CA . SER A 1 82 ? 15.759 1.390 -4.289 1.00 93.62 82 SER A CA 1
ATOM 629 C C . SER A 1 82 ? 16.512 1.504 -2.963 1.00 93.62 82 SER A C 1
ATOM 631 O O . SER A 1 82 ? 15.947 1.336 -1.881 1.00 93.62 82 SER A O 1
ATOM 633 N N . SER A 1 83 ? 17.797 1.859 -3.043 1.00 94.75 83 SER A N 1
ATOM 634 C CA . SER A 1 83 ? 18.634 2.130 -1.867 1.00 94.75 83 SER A CA 1
ATOM 635 C C . SER A 1 83 ? 18.065 3.242 -0.990 1.00 94.75 83 SER A C 1
ATOM 637 O O . SER A 1 83 ? 18.041 3.117 0.231 1.00 94.75 83 SER A O 1
ATOM 639 N N . GLU A 1 84 ? 17.568 4.307 -1.614 1.00 96.06 84 GLU A N 1
ATOM 640 C CA . GLU A 1 84 ? 16.973 5.466 -0.960 1.00 96.06 84 GLU A CA 1
ATOM 641 C C . GLU A 1 84 ? 15.707 5.089 -0.191 1.00 96.06 84 GLU A C 1
ATOM 643 O O . GLU A 1 84 ? 15.530 5.511 0.953 1.00 96.06 84 GLU A O 1
ATOM 648 N N . PHE A 1 85 ? 14.845 4.264 -0.798 1.00 96.56 85 PHE A N 1
ATOM 649 C CA . PHE A 1 85 ? 13.672 3.741 -0.109 1.00 96.56 85 PHE A CA 1
ATOM 650 C C . PHE A 1 85 ? 14.088 2.869 1.078 1.00 96.56 85 PHE A C 1
ATOM 652 O O . PHE A 1 85 ? 13.554 3.043 2.167 1.00 96.56 85 PHE A O 1
ATOM 659 N N . SER A 1 86 ? 15.074 1.986 0.896 1.00 96.31 86 SER A N 1
ATOM 660 C CA . SER A 1 86 ? 15.572 1.083 1.942 1.00 96.31 86 SER A CA 1
ATOM 661 C C . SER A 1 86 ? 16.146 1.820 3.151 1.00 96.31 86 SER A C 1
ATOM 663 O O . SER A 1 86 ? 15.823 1.505 4.301 1.00 96.31 86 SER A O 1
ATOM 665 N N . GLU A 1 87 ? 16.959 2.846 2.903 1.00 96.50 87 GLU A N 1
ATOM 666 C CA . GLU A 1 87 ? 17.515 3.705 3.947 1.00 96.50 87 GLU A CA 1
ATOM 667 C C . GLU A 1 87 ? 16.403 4.437 4.707 1.00 96.50 87 GLU A C 1
ATOM 669 O O . GLU A 1 87 ? 16.363 4.407 5.941 1.00 96.50 87 GLU A O 1
ATOM 674 N N . TRP A 1 88 ? 15.442 5.019 3.985 1.00 96.69 88 TRP A N 1
ATOM 675 C CA . TRP A 1 88 ? 14.301 5.687 4.603 1.00 96.69 88 TRP A CA 1
ATOM 676 C C . TRP A 1 88 ? 13.410 4.718 5.388 1.00 96.69 88 TRP A C 1
ATOM 678 O O . TRP A 1 88 ? 13.034 5.026 6.523 1.00 96.69 88 TRP A O 1
ATOM 688 N N . TYR A 1 89 ? 13.082 3.546 4.841 1.00 94.75 89 TYR A N 1
ATOM 689 C CA . TYR A 1 89 ? 12.175 2.581 5.466 1.00 94.75 89 TYR A CA 1
ATOM 690 C C . TYR A 1 89 ? 12.737 2.072 6.795 1.00 94.75 89 TY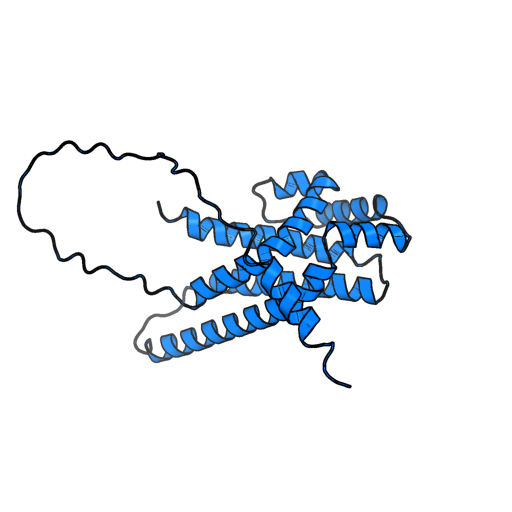R A C 1
ATOM 692 O O . TYR A 1 89 ? 11.998 1.936 7.766 1.00 94.75 89 TYR A O 1
ATOM 700 N N . ARG A 1 90 ? 14.059 1.885 6.878 1.00 91.56 90 ARG A N 1
ATOM 701 C CA . ARG A 1 90 ? 14.760 1.486 8.111 1.00 91.56 90 ARG A CA 1
ATOM 702 C C . ARG A 1 90 ? 14.973 2.633 9.100 1.00 91.56 90 ARG A C 1
ATOM 704 O O . ARG A 1 90 ? 15.257 2.382 10.268 1.00 91.56 90 ARG A O 1
ATOM 711 N N . SER A 1 91 ? 14.866 3.88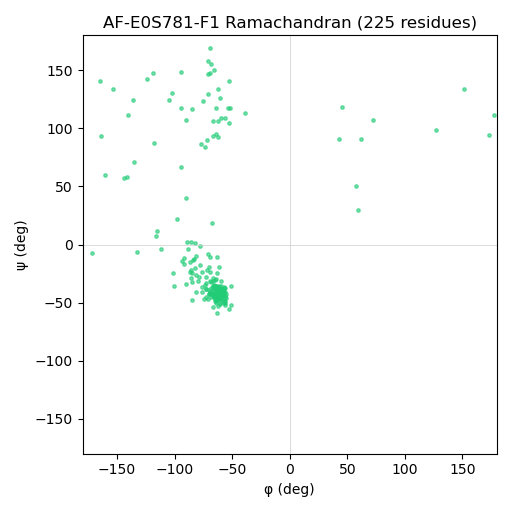1 8.649 1.00 92.44 91 SER A N 1
ATOM 712 C CA . SER A 1 91 ? 14.987 5.053 9.517 1.00 92.44 91 SER A CA 1
ATOM 713 C C . SER A 1 91 ? 13.769 5.200 10.447 1.00 92.44 91 SER A C 1
ATOM 715 O O . SER A 1 91 ? 12.679 4.729 10.112 1.00 92.44 91 SER A O 1
ATOM 717 N N . PRO A 1 92 ? 13.890 5.918 11.579 1.00 87.62 92 PRO A N 1
ATOM 718 C CA . PRO A 1 92 ? 12.747 6.222 12.444 1.00 87.62 92 PRO A CA 1
ATOM 719 C C . PRO A 1 92 ? 11.764 7.241 11.837 1.00 87.62 92 PRO A C 1
ATOM 721 O O . PRO A 1 92 ? 10.707 7.477 12.414 1.00 87.62 92 PRO A O 1
ATOM 724 N N . SER A 1 93 ? 12.086 7.872 10.700 1.00 88.50 93 SER A N 1
ATOM 725 C CA . SER A 1 93 ? 11.197 8.863 10.086 1.00 88.50 93 SER A CA 1
ATOM 726 C C . SER A 1 93 ? 9.959 8.198 9.488 1.00 88.50 93 SER A C 1
ATOM 728 O O . SER A 1 93 ? 10.076 7.274 8.683 1.00 88.50 93 SER A O 1
ATOM 730 N N . LEU A 1 94 ? 8.777 8.712 9.825 1.00 86.38 94 LEU A N 1
ATOM 731 C CA . LEU A 1 94 ? 7.509 8.329 9.190 1.00 86.38 94 LEU A CA 1
ATOM 732 C C . LEU A 1 94 ? 7.157 9.226 7.996 1.00 86.38 94 LEU A C 1
ATOM 734 O O . LEU A 1 94 ? 6.267 8.907 7.218 1.00 86.38 94 LEU A O 1
ATOM 738 N N . ILE A 1 95 ? 7.867 10.344 7.838 1.00 88.19 95 ILE A N 1
ATOM 739 C CA . ILE A 1 95 ? 7.624 11.317 6.775 1.00 88.19 95 ILE A CA 1
ATOM 740 C C . ILE A 1 95 ? 8.681 11.114 5.690 1.00 88.19 95 ILE A C 1
ATOM 742 O O . ILE A 1 95 ? 9.882 11.048 5.984 1.00 88.19 95 ILE A O 1
ATOM 746 N N . MET A 1 96 ? 8.236 11.008 4.440 1.00 91.38 96 MET A N 1
ATOM 747 C CA . MET A 1 96 ? 9.092 11.043 3.256 1.00 91.38 96 MET A CA 1
ATOM 748 C C . MET A 1 96 ? 8.932 12.408 2.588 1.00 91.38 96 MET A C 1
ATOM 750 O O . MET A 1 96 ? 7.816 12.815 2.288 1.00 91.38 96 MET A O 1
ATOM 754 N N . GLY A 1 97 ? 10.036 13.130 2.389 1.00 89.50 97 GLY A N 1
ATOM 755 C CA . GLY A 1 97 ? 10.000 14.397 1.657 1.00 89.50 97 GLY A CA 1
ATOM 756 C C . GLY A 1 97 ? 9.704 14.178 0.173 1.00 89.50 97 GLY A C 1
ATOM 757 O O . GLY A 1 97 ? 10.138 13.172 -0.392 1.00 89.50 97 GLY A O 1
ATOM 758 N N . GLU A 1 98 ? 9.018 15.132 -0.457 1.00 93.00 98 GLU A N 1
ATOM 759 C CA . GLU A 1 98 ? 8.635 15.051 -1.876 1.00 93.00 98 GLU A CA 1
ATOM 760 C C . GLU A 1 98 ? 9.848 14.847 -2.795 1.00 93.00 98 GLU A C 1
ATOM 762 O O . GLU A 1 98 ? 9.838 13.932 -3.609 1.00 93.00 98 GLU A O 1
ATOM 767 N N . ASP A 1 99 ? 10.951 15.576 -2.588 1.00 95.50 99 ASP A N 1
ATOM 768 C CA . ASP A 1 99 ? 12.176 15.410 -3.390 1.00 95.50 99 ASP A CA 1
ATOM 769 C C . ASP A 1 99 ? 12.730 13.973 -3.332 1.00 95.50 99 ASP A C 1
ATOM 771 O O . ASP A 1 99 ? 13.201 13.416 -4.328 1.00 95.50 99 ASP A O 1
ATOM 775 N N . LEU A 1 100 ? 12.679 13.349 -2.149 1.00 95.56 100 LEU A N 1
ATOM 776 C CA . LEU A 1 100 ? 13.131 11.972 -1.953 1.00 95.56 100 LEU A CA 1
ATOM 777 C C . LEU A 1 100 ? 12.176 10.990 -2.635 1.00 95.56 100 LEU A C 1
ATOM 779 O O . LEU A 1 100 ? 12.628 10.057 -3.300 1.00 95.56 100 LEU A O 1
ATOM 783 N N . LYS A 1 101 ? 10.870 11.221 -2.503 1.00 94.88 101 LYS A N 1
ATOM 784 C CA . LYS A 1 101 ? 9.828 10.431 -3.158 1.00 94.88 101 LYS A CA 1
ATOM 785 C C . LYS A 1 101 ? 9.969 10.493 -4.679 1.00 94.88 101 LYS A C 1
ATOM 787 O O . LYS A 1 101 ? 10.034 9.447 -5.323 1.00 94.88 101 LYS A O 1
ATOM 792 N N . GLU A 1 102 ? 10.095 11.684 -5.256 1.00 94.31 102 GLU A N 1
ATOM 793 C CA . GLU A 1 102 ? 10.311 11.876 -6.692 1.00 94.31 102 GLU A CA 1
ATOM 794 C C . GLU A 1 102 ? 11.596 11.200 -7.166 1.00 94.31 102 GLU A C 1
ATOM 796 O O . GLU A 1 102 ? 11.607 10.571 -8.229 1.00 94.31 102 GLU A O 1
ATOM 801 N N . LYS A 1 103 ? 12.672 11.267 -6.372 1.00 94.56 103 LYS A N 1
ATOM 802 C CA . LYS A 1 103 ? 13.926 10.566 -6.663 1.00 94.56 103 LYS A CA 1
ATOM 803 C C . LYS A 1 103 ? 13.734 9.048 -6.690 1.00 94.56 103 LYS A C 1
ATOM 805 O O . LYS A 1 103 ? 14.220 8.411 -7.625 1.00 94.56 103 LYS A O 1
ATOM 810 N N . ILE A 1 104 ? 13.029 8.476 -5.712 1.00 94.25 104 ILE A N 1
ATOM 811 C CA . ILE A 1 104 ? 12.720 7.037 -5.648 1.00 94.25 104 ILE A CA 1
ATOM 812 C C . ILE A 1 104 ? 11.877 6.628 -6.855 1.00 94.25 104 ILE A C 1
ATOM 814 O O . ILE A 1 104 ? 12.268 5.723 -7.588 1.00 94.25 104 ILE A O 1
ATOM 818 N N . ILE A 1 105 ? 10.767 7.326 -7.108 1.00 91.56 105 ILE A N 1
ATOM 819 C CA . ILE A 1 105 ? 9.859 7.043 -8.227 1.00 91.56 105 ILE A CA 1
ATOM 820 C C . ILE A 1 105 ? 10.609 7.139 -9.559 1.00 91.56 105 ILE A C 1
ATOM 822 O O . ILE A 1 105 ? 10.554 6.221 -10.374 1.00 91.56 105 ILE A O 1
ATOM 826 N N . SER A 1 106 ? 11.376 8.211 -9.764 1.00 88.94 106 SER A N 1
ATOM 827 C CA . SER A 1 106 ? 12.180 8.400 -10.974 1.00 88.94 106 SER A CA 1
ATOM 828 C C . SER A 1 106 ? 13.265 7.337 -11.122 1.00 88.94 106 SER A C 1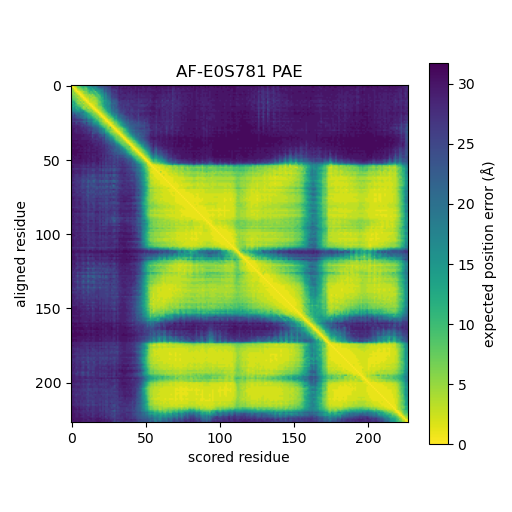
ATOM 830 O O . SER A 1 106 ? 13.556 6.914 -12.237 1.00 88.94 106 SER A O 1
ATOM 832 N N . GLY A 1 107 ? 13.897 6.922 -10.023 1.00 88.81 107 GLY A N 1
ATOM 833 C CA . GLY A 1 107 ? 14.894 5.853 -10.013 1.00 88.81 107 GLY A CA 1
ATOM 834 C C . GLY A 1 107 ? 14.281 4.516 -10.411 1.00 88.81 107 GLY A C 1
ATOM 835 O O . GLY A 1 107 ? 14.798 3.850 -11.305 1.00 88.81 107 GLY A O 1
ATOM 836 N N . LEU A 1 108 ? 13.130 4.183 -9.827 1.00 87.19 108 LEU A N 1
ATOM 837 C CA . LEU A 1 108 ? 12.374 2.982 -10.154 1.00 87.19 108 LEU A CA 1
ATOM 838 C C . LEU A 1 108 ? 11.902 3.002 -11.608 1.00 87.19 108 LEU A C 1
ATOM 840 O O . LEU A 1 108 ? 12.100 2.004 -12.276 1.00 87.19 108 LEU A O 1
ATOM 844 N N . TYR A 1 109 ? 11.400 4.118 -12.147 1.00 81.69 109 TYR A N 1
ATOM 845 C CA . TYR A 1 109 ? 11.045 4.227 -13.574 1.00 81.69 109 TYR A CA 1
ATOM 846 C C . TYR A 1 109 ? 12.234 4.231 -14.536 1.00 81.69 109 TYR A C 1
ATOM 848 O O . TYR A 1 109 ? 12.063 3.936 -15.712 1.00 81.69 109 TYR A O 1
ATOM 856 N N . LYS A 1 110 ? 13.435 4.608 -14.088 1.00 78.62 110 LYS A N 1
ATOM 857 C CA . LYS A 1 110 ? 14.657 4.480 -14.899 1.00 78.62 110 LYS A CA 1
ATOM 858 C C . LYS A 1 110 ? 15.195 3.052 -14.890 1.00 78.62 110 LYS A C 1
ATOM 860 O O . LYS A 1 110 ? 15.830 2.651 -15.860 1.00 78.62 110 LYS A O 1
ATOM 865 N N . ALA A 1 111 ? 14.986 2.335 -13.787 1.00 69.44 111 ALA A N 1
ATOM 866 C CA . ALA A 1 111 ? 15.374 0.939 -13.610 1.00 69.44 111 ALA A CA 1
ATOM 867 C C . ALA A 1 111 ? 14.327 -0.046 -14.161 1.00 69.44 111 ALA A C 1
ATOM 869 O O . ALA A 1 111 ? 14.677 -1.171 -14.494 1.00 69.44 111 ALA A O 1
ATOM 870 N N . GLN A 1 112 ? 13.066 0.380 -14.250 1.00 61.28 112 GLN A N 1
ATOM 871 C CA . GLN A 1 112 ? 11.942 -0.337 -14.845 1.00 61.28 112 GLN A CA 1
ATOM 872 C C . GLN A 1 112 ? 11.759 0.093 -16.315 1.00 61.28 112 GLN A C 1
ATOM 874 O O . GLN A 1 112 ? 12.053 1.231 -16.682 1.00 61.28 112 GLN A O 1
ATOM 879 N N . PRO A 1 113 ? 11.292 -0.807 -17.184 1.00 54.31 113 PRO A N 1
ATOM 880 C CA . PRO A 1 113 ? 11.238 -0.640 -18.639 1.00 54.31 113 PRO A CA 1
ATOM 881 C C . PRO A 1 113 ? 10.219 0.399 -19.108 1.00 54.31 113 PRO A C 1
ATOM 883 O O . PRO A 1 113 ? 9.280 0.778 -18.411 1.00 54.31 113 PRO A O 1
ATOM 886 N N . LYS A 1 114 ? 10.310 0.721 -20.397 1.00 60.75 114 LYS A N 1
ATOM 887 C CA . LYS A 1 114 ? 9.246 1.389 -21.163 1.00 60.75 114 LYS A CA 1
ATOM 888 C C . LYS A 1 114 ? 8.257 0.408 -21.822 1.00 60.75 114 LYS A C 1
ATOM 890 O O . LYS A 1 114 ? 7.334 0.854 -22.495 1.00 60.75 114 LYS A O 1
ATOM 895 N N . ASP A 1 115 ? 8.446 -0.895 -21.602 1.00 63.53 115 ASP A N 1
ATOM 896 C CA . ASP A 1 115 ? 7.777 -1.998 -22.294 1.00 63.53 115 ASP A CA 1
ATOM 897 C C . ASP A 1 115 ? 6.948 -2.875 -21.338 1.00 63.53 115 ASP A C 1
ATOM 899 O O . ASP A 1 115 ? 7.314 -3.144 -20.193 1.00 63.53 115 ASP A O 1
ATOM 903 N N . ASP A 1 116 ? 5.857 -3.415 -21.876 1.00 66.56 116 ASP A N 1
ATOM 904 C CA . ASP A 1 116 ? 4.829 -4.205 -21.189 1.00 66.56 116 ASP A CA 1
ATOM 905 C C . ASP A 1 116 ? 5.349 -5.521 -20.555 1.00 66.56 116 ASP A C 1
ATOM 907 O O . ASP A 1 116 ? 4.727 -6.102 -19.664 1.00 66.56 116 ASP A O 1
ATOM 911 N N . LYS A 1 117 ? 6.512 -6.018 -20.998 1.00 68.62 117 LYS A N 1
ATOM 912 C CA . LYS A 1 117 ? 7.100 -7.283 -20.524 1.00 68.62 117 LYS A CA 1
ATOM 913 C C . LYS A 1 117 ? 7.706 -7.169 -19.125 1.00 68.62 117 LYS A C 1
ATOM 915 O O . LYS A 1 117 ? 7.455 -8.026 -18.288 1.00 68.62 117 LYS A O 1
ATOM 920 N N . GLU A 1 118 ? 8.490 -6.136 -18.869 1.00 65.69 118 GLU A N 1
ATOM 921 C CA . GLU A 1 118 ? 9.211 -5.990 -17.599 1.00 65.69 118 GLU A CA 1
ATOM 922 C C . GLU A 1 118 ? 8.307 -5.313 -16.528 1.00 65.69 118 GLU A C 1
ATOM 924 O O . GLU A 1 118 ? 8.439 -5.601 -15.342 1.00 65.69 118 GLU A O 1
ATOM 929 N N . LEU A 1 119 ? 7.254 -4.561 -16.907 1.00 74.69 119 LEU A N 1
ATOM 930 C CA . LEU A 1 119 ? 6.210 -4.153 -15.947 1.00 74.69 119 LEU A CA 1
ATOM 931 C C . LEU A 1 119 ? 5.396 -5.360 -15.446 1.00 74.69 119 LEU A C 1
ATOM 933 O O . LEU A 1 119 ? 4.955 -5.393 -14.295 1.00 74.69 119 LEU A O 1
ATOM 937 N N . LYS A 1 120 ? 5.221 -6.392 -16.284 1.00 76.31 120 LYS A N 1
ATOM 938 C CA . LYS A 1 120 ? 4.685 -7.686 -15.831 1.00 76.31 120 LYS A CA 1
ATOM 939 C C . LYS A 1 120 ? 5.620 -8.370 -14.836 1.00 76.31 120 LYS A C 1
ATOM 941 O O . LYS A 1 120 ? 5.116 -9.070 -13.965 1.00 76.31 120 LYS A O 1
ATOM 946 N N . GLU A 1 121 ? 6.931 -8.149 -14.915 1.00 79.75 121 GLU A N 1
ATOM 947 C CA . GLU A 1 121 ? 7.886 -8.657 -13.923 1.00 79.75 121 GLU A CA 1
ATOM 948 C C . GLU A 1 121 ? 7.741 -7.917 -12.591 1.00 79.75 121 GLU A C 1
ATOM 950 O O . GLU A 1 121 ? 7.582 -8.583 -11.571 1.00 79.75 121 GLU A O 1
ATOM 955 N N . PHE A 1 122 ? 7.661 -6.578 -12.588 1.00 85.06 122 PHE A N 1
ATOM 956 C CA . PHE A 1 122 ? 7.293 -5.809 -11.385 1.00 85.06 122 PHE A CA 1
ATOM 957 C C . PHE A 1 122 ? 6.008 -6.351 -10.750 1.00 85.06 122 PHE A C 1
ATOM 959 O O . PHE A 1 122 ? 5.991 -6.712 -9.573 1.00 85.06 122 PHE A O 1
ATOM 966 N N . TRP A 1 123 ? 4.948 -6.484 -11.551 1.00 85.25 123 TRP A N 1
ATOM 967 C CA . TRP A 1 123 ? 3.660 -7.001 -11.094 1.00 85.25 123 TRP A CA 1
ATOM 968 C C . TRP A 1 123 ? 3.723 -8.443 -10.593 1.00 85.25 123 TRP A C 1
ATOM 970 O O . TRP A 1 123 ? 3.043 -8.782 -9.624 1.00 85.25 123 TRP A O 1
ATOM 980 N N . GLY A 1 124 ? 4.528 -9.290 -11.230 1.00 85.06 124 GLY A N 1
ATOM 981 C CA . GLY A 1 124 ? 4.768 -10.662 -10.796 1.00 85.06 124 GLY A CA 1
ATOM 982 C C . GLY A 1 124 ? 5.494 -10.716 -9.454 1.00 85.06 124 GLY A C 1
ATOM 983 O O . GLY A 1 124 ? 5.086 -11.472 -8.576 1.00 85.06 124 GLY A O 1
ATOM 984 N N . LEU A 1 125 ? 6.510 -9.871 -9.260 1.00 86.00 125 LEU A N 1
ATOM 985 C CA . LEU A 1 125 ? 7.310 -9.807 -8.033 1.00 86.00 125 LEU A CA 1
ATOM 986 C C . LEU A 1 125 ? 6.493 -9.323 -6.833 1.00 86.00 125 LEU A C 1
ATOM 988 O O . LEU A 1 125 ? 6.554 -9.934 -5.766 1.00 86.00 125 LEU A O 1
ATOM 992 N N . ILE A 1 126 ? 5.664 -8.290 -7.011 1.00 86.56 126 ILE A N 1
ATOM 993 C CA . ILE A 1 126 ? 4.745 -7.839 -5.951 1.00 86.56 126 ILE A CA 1
ATOM 994 C C . ILE A 1 126 ? 3.501 -8.733 -5.822 1.00 86.56 126 ILE A C 1
ATOM 996 O O . ILE A 1 126 ? 2.674 -8.516 -4.940 1.00 86.56 126 ILE A O 1
ATOM 1000 N N . MET A 1 127 ? 3.377 -9.763 -6.669 1.00 83.06 127 MET A N 1
ATOM 1001 C CA . MET A 1 127 ? 2.277 -10.731 -6.692 1.00 83.06 127 MET A CA 1
ATOM 1002 C C . MET A 1 127 ? 0.907 -10.071 -6.888 1.00 83.06 127 MET A C 1
ATOM 1004 O O . MET A 1 127 ? -0.056 -10.351 -6.174 1.00 83.06 127 MET A O 1
ATOM 1008 N N . GLY A 1 128 ? 0.822 -9.215 -7.905 1.00 84.81 128 GLY A N 1
ATOM 1009 C CA . GLY A 1 128 ? -0.335 -8.378 -8.210 1.00 84.81 128 GLY A CA 1
ATOM 1010 C C . GLY A 1 128 ? -1.677 -9.071 -8.301 1.00 84.81 128 GLY A C 1
ATOM 1011 O O . GLY A 1 128 ? -2.680 -8.504 -7.892 1.00 84.81 128 GLY A O 1
ATOM 1012 N N . GLU A 1 129 ? -1.702 -10.298 -8.808 1.00 84.00 129 GLU A N 1
ATOM 1013 C CA . GLU A 1 129 ? -2.933 -11.087 -8.902 1.00 84.00 129 GLU A CA 1
ATOM 1014 C C . GLU A 1 129 ? -3.549 -11.350 -7.519 1.00 84.00 129 GLU A C 1
ATOM 1016 O O . GLU A 1 129 ? -4.768 -11.300 -7.365 1.00 84.00 129 GLU A O 1
ATOM 1021 N N . LEU A 1 130 ? -2.722 -11.563 -6.487 1.00 82.75 130 LEU A N 1
ATOM 1022 C CA . LEU A 1 130 ? -3.212 -11.694 -5.112 1.00 82.75 130 LEU A CA 1
ATOM 1023 C C . LEU A 1 130 ? -3.730 -10.357 -4.588 1.00 82.75 130 LEU A C 1
ATOM 1025 O O . LEU A 1 130 ? -4.809 -10.312 -4.015 1.00 82.75 130 LEU A O 1
ATOM 1029 N N . LEU A 1 131 ? -3.009 -9.264 -4.853 1.00 87.44 131 LEU A N 1
ATOM 1030 C CA . LEU A 1 131 ? -3.452 -7.926 -4.466 1.00 87.44 131 LEU A CA 1
ATOM 1031 C C . LEU A 1 131 ? -4.815 -7.580 -5.091 1.00 87.44 131 LEU A C 1
ATOM 1033 O O . LEU A 1 131 ? -5.695 -7.072 -4.405 1.00 87.44 131 LEU A O 1
ATOM 1037 N N . ILE A 1 132 ? -5.007 -7.878 -6.378 1.00 88.12 132 ILE A N 1
ATOM 1038 C CA . ILE A 1 132 ? -6.273 -7.651 -7.090 1.00 88.12 132 ILE A CA 1
ATOM 1039 C C . ILE A 1 132 ? -7.402 -8.482 -6.476 1.00 88.12 132 ILE A C 1
ATOM 1041 O O . ILE A 1 132 ? -8.511 -7.974 -6.318 1.00 88.12 132 ILE A O 1
ATOM 1045 N N . ARG A 1 133 ? -7.124 -9.741 -6.121 1.00 87.75 133 ARG A N 1
ATOM 1046 C CA . ARG A 1 133 ? -8.093 -10.629 -5.469 1.00 87.75 133 ARG A CA 1
ATOM 1047 C C . ARG A 1 133 ? -8.492 -10.124 -4.080 1.00 87.75 133 ARG A C 1
ATOM 1049 O O . ARG A 1 133 ? -9.673 -10.172 -3.755 1.00 87.75 133 ARG A O 1
ATOM 1056 N N . ASP A 1 134 ? -7.531 -9.642 -3.296 1.00 88.69 134 ASP A N 1
ATOM 1057 C CA . ASP A 1 134 ? -7.730 -9.314 -1.879 1.00 88.69 134 ASP A CA 1
ATOM 1058 C C . ASP A 1 134 ? -8.266 -7.880 -1.680 1.00 88.69 134 ASP A C 1
ATOM 1060 O O . ASP A 1 134 ? -8.930 -7.588 -0.688 1.00 88.69 134 ASP A O 1
ATOM 1064 N N . LEU A 1 135 ? -8.038 -6.966 -2.633 1.00 90.56 135 LEU A N 1
ATOM 1065 C CA . LEU A 1 135 ? -8.475 -5.563 -2.551 1.00 90.56 135 LEU A CA 1
ATOM 1066 C C . LEU A 1 135 ? -9.986 -5.371 -2.300 1.00 90.56 135 LEU A C 1
ATOM 1068 O O . LEU A 1 135 ? -10.335 -4.540 -1.458 1.00 90.56 135 LEU A O 1
ATOM 1072 N N . PRO A 1 136 ? -10.901 -6.074 -3.000 1.00 91.62 136 PRO A N 1
ATOM 1073 C CA . PRO A 1 136 ? -12.335 -5.971 -2.736 1.00 91.62 136 PRO A CA 1
ATOM 1074 C C . PRO A 1 136 ? -12.715 -6.395 -1.314 1.00 91.62 136 PRO A C 1
ATOM 1076 O O . PRO A 1 136 ? -13.525 -5.721 -0.679 1.00 91.62 136 PRO A O 1
ATOM 1079 N N . GLU A 1 137 ? -12.110 -7.474 -0.812 1.00 91.31 137 GLU A N 1
ATOM 1080 C CA . GLU A 1 137 ? -12.330 -7.978 0.548 1.00 91.31 137 GLU A CA 1
ATOM 1081 C C . GLU A 1 137 ? -11.832 -6.962 1.579 1.00 91.31 137 GLU A C 1
ATOM 1083 O O . GLU A 1 137 ? -12.603 -6.518 2.424 1.00 91.31 137 GLU A O 1
ATOM 1088 N N . LEU A 1 138 ? -10.607 -6.453 1.413 1.00 91.62 138 LEU A N 1
ATOM 1089 C CA . LEU A 1 138 ? -10.041 -5.412 2.277 1.00 91.62 138 LEU A CA 1
ATOM 1090 C C . LEU A 1 138 ? -10.912 -4.146 2.336 1.00 91.62 138 LEU A C 1
ATOM 1092 O O . LEU A 1 138 ? -11.094 -3.565 3.406 1.00 91.62 138 LEU A O 1
ATOM 1096 N N . LYS A 1 139 ? -11.479 -3.706 1.205 1.00 91.25 139 LYS A N 1
ATOM 1097 C CA . LYS A 1 139 ? -12.393 -2.549 1.174 1.00 91.25 139 LYS A CA 1
ATOM 1098 C C . LYS A 1 139 ? -13.710 -2.826 1.894 1.00 91.25 139 LYS A C 1
ATOM 1100 O O . LYS A 1 139 ? -14.227 -1.941 2.581 1.00 91.25 139 LYS A O 1
ATOM 1105 N N . SER A 1 140 ? -14.255 -4.027 1.719 1.00 91.31 140 SER A N 1
ATOM 1106 C CA . SER A 1 140 ? -15.478 -4.469 2.393 1.00 91.31 140 SER A CA 1
ATOM 1107 C C . SER A 1 140 ? -15.275 -4.527 3.906 1.00 91.31 140 SER A C 1
ATOM 1109 O O . SER A 1 140 ? -16.084 -3.993 4.669 1.00 91.31 140 SER A O 1
ATOM 1111 N N . ASP A 1 141 ? -14.155 -5.099 4.337 1.00 89.44 141 ASP A N 1
ATOM 1112 C CA . ASP A 1 141 ? -13.794 -5.223 5.743 1.00 89.44 141 ASP A CA 1
ATOM 1113 C C . ASP A 1 141 ? -13.587 -3.853 6.381 1.00 89.44 141 ASP A C 1
ATOM 1115 O O . ASP A 1 141 ? -14.199 -3.561 7.405 1.00 89.44 141 ASP A O 1
ATOM 1119 N N . LEU A 1 142 ? -12.816 -2.960 5.749 1.00 89.56 142 LEU A N 1
ATOM 1120 C CA . LEU A 1 142 ? -12.607 -1.604 6.268 1.00 89.56 142 LEU A CA 1
ATOM 1121 C C . LEU A 1 142 ? -13.927 -0.827 6.407 1.00 89.56 142 LEU A C 1
ATOM 1123 O O . LEU A 1 142 ? -14.117 -0.088 7.374 1.00 89.56 142 LEU A O 1
ATOM 1127 N N . SER A 1 143 ? -14.849 -1.011 5.459 1.00 87.69 143 SER A N 1
ATOM 1128 C CA . SER A 1 143 ? -16.177 -0.389 5.510 1.00 87.69 143 SER A CA 1
ATOM 1129 C C . SER A 1 143 ? -16.994 -0.927 6.685 1.00 87.69 143 SER A C 1
ATOM 1131 O O . SER A 1 143 ? -17.541 -0.144 7.460 1.00 87.69 143 SER A O 1
ATOM 1133 N N . SER A 1 144 ? -16.992 -2.248 6.876 1.00 87.06 144 SER A N 1
ATOM 1134 C CA . SER A 1 144 ? -17.672 -2.914 7.994 1.00 87.06 144 SER A CA 1
ATOM 1135 C C . SER A 1 144 ? -17.104 -2.471 9.348 1.00 87.06 144 SER A C 1
ATOM 1137 O O . SER A 1 144 ? -17.852 -2.197 10.283 1.00 87.06 144 SER A O 1
ATOM 1139 N N . LEU A 1 145 ? -15.780 -2.322 9.456 1.00 86.62 145 LEU A N 1
ATOM 1140 C CA . LEU A 1 145 ? -15.122 -1.816 10.665 1.00 86.62 145 LEU A CA 1
ATOM 1141 C C . LEU A 1 145 ? -15.530 -0.384 10.997 1.00 86.62 145 LEU A C 1
ATOM 1143 O O . LEU A 1 145 ? -15.809 -0.068 12.153 1.00 86.62 145 LEU A O 1
ATOM 1147 N N . LYS A 1 146 ? -15.613 0.473 9.980 1.00 85.56 146 LYS A N 1
ATOM 1148 C CA . LYS A 1 146 ? -16.067 1.853 10.151 1.00 85.56 146 LYS A CA 1
ATOM 1149 C C . LYS A 1 146 ? -17.530 1.914 10.595 1.00 85.56 146 LYS A C 1
ATOM 1151 O O . LYS A 1 146 ? -17.899 2.777 11.387 1.00 85.56 146 LYS A O 1
ATOM 1156 N N . GLU A 1 147 ? -18.378 1.013 10.106 1.00 84.56 147 GLU A N 1
ATOM 1157 C CA . GLU A 1 147 ? -19.765 0.891 10.569 1.00 84.56 147 GLU A CA 1
ATOM 1158 C C . GLU A 1 147 ? -19.838 0.475 12.040 1.00 84.56 147 GLU A C 1
ATOM 1160 O O . GLU A 1 147 ? -20.547 1.130 12.807 1.00 84.56 147 GLU A O 1
ATOM 1165 N N . ILE A 1 148 ? -19.051 -0.525 12.453 1.00 82.94 148 ILE A N 1
ATOM 1166 C CA . ILE A 1 148 ? -18.953 -0.958 13.856 1.00 82.94 148 ILE A CA 1
ATOM 1167 C C . ILE A 1 148 ? -18.529 0.216 14.749 1.00 82.94 148 ILE A C 1
ATOM 1169 O O . ILE A 1 148 ? -19.209 0.494 15.736 1.00 82.94 148 ILE A O 1
ATOM 1173 N N . GLN A 1 149 ? -17.480 0.958 14.374 1.00 82.94 149 GLN A N 1
ATOM 1174 C CA . GLN A 1 149 ? -17.027 2.144 15.115 1.00 82.94 149 GLN A CA 1
ATOM 1175 C C . GLN A 1 149 ? -18.144 3.191 15.251 1.00 82.94 149 GLN A C 1
ATOM 1177 O O . GLN A 1 149 ? -18.453 3.642 16.352 1.00 82.94 149 GLN A O 1
ATOM 1182 N N . ASN A 1 150 ? -18.824 3.521 14.149 1.00 82.56 150 ASN A N 1
ATOM 1183 C CA . ASN A 1 150 ? -19.927 4.483 14.164 1.00 82.56 150 ASN A CA 1
ATOM 1184 C C . ASN A 1 150 ? -21.100 4.032 15.051 1.00 82.56 150 ASN A C 1
ATOM 1186 O O . ASN A 1 150 ? -21.791 4.863 15.646 1.00 82.56 150 ASN A O 1
ATOM 1190 N N . GLU A 1 151 ? -21.394 2.732 15.104 1.00 80.50 151 GLU A N 1
ATOM 1191 C CA . GLU A 1 151 ? -22.419 2.192 15.996 1.00 80.50 151 GLU A CA 1
ATOM 1192 C C . GLU A 1 151 ? -22.006 2.253 17.464 1.00 80.50 151 GLU A C 1
ATOM 1194 O O . GLU A 1 151 ? -22.845 2.552 18.320 1.00 80.50 151 GLU A O 1
ATOM 1199 N N . GLU A 1 152 ? -20.740 1.985 17.771 1.00 74.81 152 GLU A N 1
ATOM 1200 C CA . GLU A 1 152 ? -20.213 2.136 19.123 1.00 74.81 152 GLU A CA 1
ATOM 1201 C C . GLU A 1 152 ? -20.247 3.582 19.594 1.00 74.81 152 GLU A C 1
ATOM 1203 O O . GLU A 1 152 ? -20.704 3.838 20.707 1.00 74.81 152 GLU A O 1
ATOM 1208 N N . ASP A 1 153 ? -19.856 4.529 18.747 1.00 74.75 153 ASP A N 1
ATOM 1209 C CA . ASP A 1 153 ? -19.888 5.954 19.073 1.00 74.75 153 ASP A CA 1
ATOM 1210 C C . ASP A 1 153 ? -21.316 6.438 19.326 1.00 74.75 153 ASP A C 1
ATOM 1212 O O . ASP A 1 153 ? -21.572 7.191 20.267 1.00 74.75 153 ASP A O 1
ATOM 1216 N N . LYS A 1 154 ? -22.291 5.937 18.556 1.00 76.12 154 LYS A N 1
ATOM 1217 C CA . LYS A 1 154 ? -23.716 6.186 18.821 1.00 76.12 154 LYS A CA 1
ATOM 1218 C C . LYS A 1 154 ? -24.152 5.597 20.164 1.00 76.12 154 LYS A C 1
ATOM 1220 O O . LYS A 1 154 ? -24.859 6.268 20.913 1.00 76.12 154 LYS A O 1
ATOM 1225 N N . LYS A 1 155 ? -23.741 4.368 20.497 1.00 68.88 155 LYS A N 1
ATOM 1226 C CA . LYS A 1 155 ? -24.067 3.721 21.784 1.00 68.88 155 LYS A CA 1
ATOM 1227 C C . LYS A 1 155 ? -23.419 4.450 22.967 1.00 68.88 155 LYS A C 1
ATOM 1229 O O . LYS A 1 155 ? -24.100 4.676 23.967 1.00 68.88 155 LYS A O 1
ATOM 1234 N N . LYS A 1 156 ? -22.155 4.870 22.840 1.00 64.12 156 LYS A N 1
ATOM 1235 C CA . LYS A 1 156 ? -21.424 5.687 23.824 1.00 64.12 156 LYS A CA 1
ATOM 1236 C C . LYS A 1 156 ? -22.094 7.047 23.997 1.00 64.12 156 LYS A C 1
ATOM 1238 O O . LYS A 1 156 ? -22.425 7.407 25.116 1.00 64.12 156 LYS A O 1
ATOM 1243 N N . SER A 1 157 ? -22.445 7.733 22.910 1.00 57.62 157 SER A N 1
ATOM 1244 C CA . SER A 1 157 ? -23.168 9.013 22.952 1.00 57.62 157 SER A CA 1
ATOM 1245 C C . SER A 1 157 ? -24.540 8.909 23.638 1.00 57.62 157 SER A C 1
ATOM 1247 O O . SER A 1 157 ? -24.931 9.815 24.372 1.00 57.62 157 SER A O 1
ATOM 1249 N N . ILE A 1 158 ? -25.255 7.791 23.469 1.00 57.69 158 ILE A N 1
ATOM 1250 C CA . ILE A 1 158 ? -26.534 7.538 24.155 1.00 57.69 158 ILE A CA 1
ATOM 1251 C C . ILE A 1 158 ? -26.323 7.216 25.648 1.00 57.69 158 ILE A C 1
ATOM 1253 O O . ILE A 1 158 ? -27.139 7.621 26.478 1.00 57.69 158 ILE A O 1
ATOM 1257 N N . ALA A 1 159 ? -25.234 6.529 26.011 1.00 54.12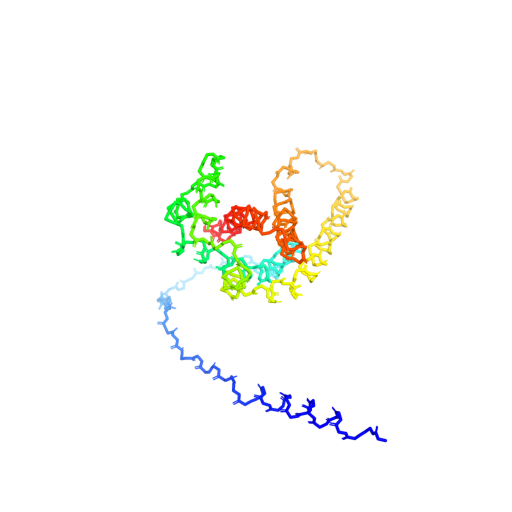 159 ALA A N 1
ATOM 1258 C CA . ALA A 1 159 ? -24.887 6.206 27.399 1.00 54.12 159 ALA A CA 1
ATOM 1259 C C . ALA A 1 159 ? -24.245 7.385 28.168 1.00 54.12 159 ALA A C 1
ATOM 1261 O O . ALA A 1 159 ? -24.412 7.492 29.382 1.00 54.12 159 ALA A O 1
ATOM 1262 N N . GLU A 1 160 ? -23.568 8.301 27.471 1.00 45.47 160 GLU A N 1
ATOM 1263 C CA . GLU A 1 160 ? -22.806 9.430 28.025 1.00 45.47 160 GLU A CA 1
ATOM 1264 C C . GLU A 1 160 ? -23.568 10.769 28.015 1.00 45.47 160 GLU A C 1
ATOM 1266 O O . GLU A 1 160 ? -22.978 11.835 28.200 1.00 45.47 160 GLU A O 1
ATOM 1271 N N . PHE A 1 161 ? -24.907 10.757 27.959 1.00 44.84 161 PHE A N 1
ATOM 1272 C CA . PHE A 1 161 ? -25.733 11.961 28.190 1.00 44.84 161 PHE A CA 1
ATOM 1273 C C . PHE A 1 161 ? -25.694 12.501 29.644 1.00 44.84 161 PHE A C 1
ATOM 1275 O O . PHE A 1 161 ? -26.534 13.307 30.053 1.00 44.84 161 PHE A O 1
ATOM 1282 N N . LYS A 1 162 ? -24.686 12.106 30.433 1.00 45.72 162 LYS A N 1
ATOM 1283 C CA . LYS A 1 162 ? -24.246 12.759 31.673 1.00 45.72 162 LYS A CA 1
ATOM 1284 C C . LYS A 1 162 ? -22.718 12.861 31.714 1.00 45.72 162 LYS A C 1
ATOM 1286 O O . LYS A 1 162 ? -22.070 12.225 32.531 1.00 45.72 162 LYS A O 1
ATOM 1291 N N . GLY A 1 163 ? -22.190 13.740 30.868 1.00 41.84 163 GLY A N 1
ATOM 1292 C CA . GLY A 1 163 ? -20.899 14.398 31.054 1.00 41.84 163 GLY A CA 1
ATOM 1293 C C . GLY A 1 163 ? -19.675 13.509 30.850 1.00 41.84 163 GLY A C 1
ATOM 1294 O O . GLY A 1 163 ? -19.269 12.790 31.750 1.00 41.84 163 GLY A O 1
ATOM 1295 N N . ILE A 1 164 ? -18.973 13.711 29.742 1.00 39.94 164 ILE A N 1
ATOM 1296 C CA . ILE A 1 164 ? -17.763 14.537 29.713 1.00 39.94 164 ILE A CA 1
ATOM 1297 C C . ILE A 1 164 ? -17.434 14.856 28.255 1.00 39.94 164 ILE A C 1
ATOM 1299 O O . ILE A 1 164 ? -17.608 14.062 27.341 1.00 39.94 164 ILE A O 1
ATOM 1303 N N . ASN A 1 165 ? -17.013 16.099 28.096 1.00 38.62 165 ASN A N 1
ATOM 1304 C CA . ASN A 1 165 ? -16.649 16.773 26.874 1.00 38.62 165 ASN A CA 1
ATOM 1305 C C . ASN A 1 165 ? -15.323 16.235 26.302 1.00 38.62 165 ASN A C 1
ATOM 1307 O O . ASN A 1 165 ? -14.399 15.940 27.057 1.00 38.62 165 ASN A O 1
ATOM 1311 N N . GLU A 1 166 ? -15.231 16.229 24.972 1.00 48.03 166 GLU A N 1
ATOM 1312 C CA . GLU A 1 166 ? -14.060 16.654 24.190 1.00 48.03 166 GLU A CA 1
ATOM 1313 C C . GLU A 1 166 ? -12.665 16.217 24.687 1.00 48.03 166 GLU A C 1
ATOM 1315 O O . GLU A 1 166 ? -11.996 16.960 25.405 1.00 48.03 166 GLU A O 1
ATOM 1320 N N . LYS A 1 167 ? -12.181 15.056 24.213 1.00 40.78 167 LYS A N 1
ATOM 1321 C CA . LYS A 1 167 ? -10.769 14.784 23.833 1.00 40.78 167 LYS A CA 1
ATOM 1322 C C . LYS A 1 167 ? -10.585 13.296 23.498 1.00 40.78 167 LYS A C 1
ATOM 1324 O O . LYS A 1 167 ? -10.329 12.510 24.400 1.00 40.78 167 LYS A O 1
ATOM 1329 N N . ARG A 1 168 ? -10.687 12.926 22.213 1.00 39.88 168 ARG A N 1
ATOM 1330 C CA . ARG A 1 168 ? -10.089 11.689 21.634 1.00 39.88 168 ARG A CA 1
ATOM 1331 C C . ARG A 1 168 ? -10.159 11.570 20.102 1.00 39.88 168 ARG A C 1
ATOM 1333 O O . ARG A 1 168 ? -9.476 10.742 19.523 1.00 39.88 168 ARG A O 1
ATOM 1340 N N . ILE A 1 169 ? -10.865 12.477 19.428 1.00 39.62 169 ILE A N 1
ATOM 1341 C CA . ILE A 1 169 ? -11.169 12.380 17.986 1.00 39.62 169 ILE A CA 1
ATOM 1342 C C . ILE A 1 169 ? -9.942 12.557 17.049 1.00 39.62 169 ILE A C 1
ATOM 1344 O O . ILE A 1 169 ? -10.031 12.266 15.858 1.00 39.62 169 ILE A O 1
ATOM 1348 N N . ASN A 1 170 ? -8.770 12.981 17.543 1.00 43.25 170 ASN A N 1
ATOM 1349 C CA . ASN A 1 170 ? -7.607 13.237 16.673 1.00 43.25 170 ASN A CA 1
ATOM 1350 C C . ASN A 1 170 ? -6.645 12.052 16.478 1.00 43.25 170 ASN A C 1
ATOM 1352 O O . ASN A 1 170 ? -5.875 12.084 15.524 1.00 43.25 170 ASN A O 1
ATOM 1356 N N . GLU A 1 171 ? -6.685 11.013 17.316 1.00 46.72 171 GLU A N 1
ATOM 1357 C CA . GLU A 1 171 ? -5.803 9.837 17.157 1.00 46.72 171 GLU A CA 1
ATOM 1358 C C . GLU A 1 171 ? -6.538 8.655 16.501 1.00 46.72 171 GLU A C 1
ATOM 1360 O O . GLU A 1 171 ? -5.980 7.985 15.633 1.00 46.72 171 GLU A O 1
ATOM 1365 N N . GLU A 1 172 ? -7.828 8.474 16.806 1.00 46.53 172 GLU A N 1
ATOM 1366 C CA . GLU A 1 172 ? -8.685 7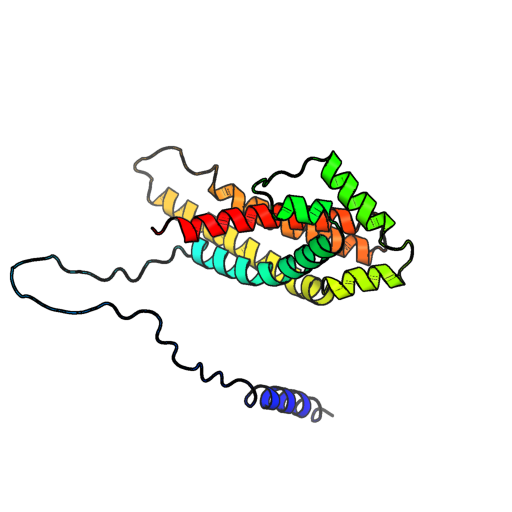.396 16.276 1.00 46.53 172 GLU A CA 1
ATOM 1367 C C . GLU A 1 172 ? -9.025 7.559 14.775 1.00 46.53 172 GLU A C 1
ATOM 1369 O O . GLU A 1 172 ? -9.324 6.584 14.090 1.00 46.53 172 GLU A O 1
ATOM 1374 N N . ASN A 1 173 ? -8.885 8.767 14.213 1.00 54.56 173 ASN A N 1
ATOM 1375 C CA . ASN A 1 173 ? -9.037 9.015 12.771 1.00 54.56 173 ASN A CA 1
ATOM 1376 C C . ASN A 1 173 ? -7.783 8.675 11.941 1.00 54.56 173 ASN A C 1
ATOM 1378 O O . ASN A 1 173 ? -7.852 8.663 10.709 1.00 54.56 173 ASN A O 1
ATOM 1382 N N . ASN A 1 174 ? -6.640 8.390 12.578 1.00 71.94 174 ASN A N 1
ATOM 1383 C CA . ASN A 1 174 ? -5.402 8.115 11.852 1.00 71.94 174 ASN A CA 1
ATOM 1384 C C . ASN A 1 174 ? -5.399 6.709 11.234 1.00 71.94 174 ASN A C 1
ATOM 1386 O O . ASN A 1 174 ? -4.990 6.554 10.085 1.00 71.94 174 ASN A O 1
ATOM 1390 N N . PHE A 1 175 ? -5.901 5.692 11.947 1.00 84.12 175 PHE A N 1
ATOM 1391 C CA . PHE A 1 175 ? -5.945 4.317 11.433 1.00 84.12 175 PHE A CA 1
ATOM 1392 C C . PHE A 1 175 ? -6.839 4.212 10.191 1.00 84.12 175 PHE A C 1
ATOM 1394 O O . PHE A 1 175 ? -6.348 3.869 9.117 1.00 84.12 175 PHE A O 1
ATOM 1401 N N . PHE A 1 176 ? -8.124 4.565 10.307 1.00 84.38 176 PHE A N 1
ATOM 1402 C CA . PHE A 1 176 ? -9.079 4.451 9.199 1.00 84.38 176 PHE A CA 1
ATOM 1403 C C . PHE A 1 176 ? -8.702 5.337 8.010 1.00 84.38 176 PHE A C 1
ATOM 1405 O O . PHE A 1 176 ? -8.829 4.905 6.865 1.00 84.38 176 PHE A O 1
ATOM 1412 N N . GLY A 1 177 ? -8.208 6.554 8.268 1.00 83.94 177 GLY A N 1
ATOM 1413 C CA . GLY A 1 177 ? -7.715 7.450 7.222 1.00 83.94 177 GLY A CA 1
ATOM 1414 C C . GLY A 1 177 ? -6.507 6.872 6.484 1.00 83.94 177 GLY A C 1
ATOM 1415 O O . GLY A 1 177 ? -6.493 6.845 5.255 1.00 83.94 177 GLY A O 1
ATOM 1416 N N . THR A 1 178 ? -5.530 6.342 7.225 1.00 87.56 178 THR A N 1
ATOM 1417 C CA . THR A 1 178 ? -4.328 5.718 6.651 1.00 87.56 178 THR A CA 1
ATOM 1418 C C . THR A 1 178 ? -4.674 4.441 5.885 1.00 87.56 178 THR A C 1
ATOM 1420 O O . THR A 1 178 ? -4.202 4.251 4.768 1.00 87.56 178 THR A O 1
ATOM 1423 N N . ALA A 1 179 ? -5.529 3.581 6.442 1.00 90.50 179 ALA A N 1
ATOM 1424 C CA . ALA A 1 179 ? -5.974 2.350 5.795 1.00 90.50 179 ALA A CA 1
ATOM 1425 C C . ALA A 1 179 ? -6.727 2.638 4.490 1.00 90.50 179 ALA A C 1
ATOM 1427 O O . ALA A 1 179 ? -6.431 2.023 3.467 1.00 90.50 179 ALA A O 1
ATOM 1428 N N . LEU A 1 180 ? -7.647 3.608 4.496 1.00 90.44 180 LEU A N 1
ATOM 1429 C CA . LEU A 1 180 ? -8.364 4.021 3.291 1.00 90.44 180 LEU A CA 1
ATOM 1430 C C . LEU A 1 180 ? -7.399 4.548 2.227 1.00 90.44 180 LEU A C 1
ATOM 1432 O O . LEU A 1 180 ? -7.458 4.109 1.081 1.00 90.44 180 LEU A O 1
ATOM 1436 N N . PHE A 1 181 ? -6.472 5.422 2.621 1.00 90.19 181 PHE A N 1
ATOM 1437 C CA . PHE A 1 181 ? -5.464 5.967 1.717 1.00 90.19 181 PHE A CA 1
ATOM 1438 C C . PHE A 1 181 ? -4.606 4.866 1.076 1.00 90.19 181 PHE A C 1
ATOM 1440 O O . PHE A 1 181 ? -4.412 4.874 -0.138 1.00 90.19 181 PHE A O 1
ATOM 1447 N N . ILE A 1 182 ? -4.163 3.870 1.855 1.00 93.38 182 ILE A N 1
ATOM 1448 C CA . ILE A 1 182 ? -3.444 2.701 1.326 1.00 93.38 182 ILE A CA 1
ATOM 1449 C C . ILE A 1 182 ? -4.289 2.000 0.256 1.00 93.38 182 ILE A C 1
ATOM 1451 O O . ILE A 1 182 ? -3.807 1.781 -0.856 1.00 93.38 182 ILE A O 1
ATOM 1455 N N . LEU A 1 183 ? -5.548 1.666 0.556 1.00 93.56 183 LEU A N 1
ATOM 1456 C CA . LEU A 1 183 ? -6.414 0.944 -0.384 1.00 93.56 183 LEU A CA 1
ATOM 1457 C C . LEU A 1 183 ? -6.711 1.753 -1.654 1.00 93.56 183 LEU A C 1
ATOM 1459 O O . LEU A 1 183 ? -6.789 1.168 -2.740 1.00 93.56 183 LEU A O 1
ATOM 1463 N N . ASP A 1 184 ? -6.852 3.072 -1.548 1.00 91.62 184 ASP A N 1
ATOM 1464 C CA . ASP A 1 184 ? -7.068 3.964 -2.689 1.00 91.62 184 ASP A CA 1
ATOM 1465 C C . ASP A 1 184 ? -5.829 4.039 -3.585 1.00 91.62 184 ASP A C 1
ATOM 1467 O O . ASP A 1 184 ? -5.938 3.864 -4.801 1.00 91.62 184 ASP A O 1
ATOM 1471 N N . CYS A 1 185 ? -4.641 4.186 -2.999 1.00 93.38 185 CYS A N 1
ATOM 1472 C CA . CYS A 1 185 ? -3.373 4.148 -3.722 1.00 93.38 185 CYS A CA 1
ATOM 1473 C C . CYS A 1 185 ? -3.154 2.809 -4.445 1.00 93.38 185 CYS A C 1
ATOM 1475 O O . CYS A 1 185 ? -2.820 2.789 -5.633 1.00 93.38 185 CYS A O 1
ATOM 1477 N N . LEU A 1 186 ? -3.408 1.682 -3.772 1.00 93.31 186 LEU A N 1
ATOM 1478 C CA . LEU A 1 186 ? -3.331 0.350 -4.387 1.00 93.31 186 LEU A CA 1
ATOM 1479 C C . LEU A 1 186 ? -4.333 0.210 -5.543 1.00 93.31 186 LEU A C 1
ATOM 1481 O O . LEU A 1 186 ? -3.992 -0.309 -6.606 1.00 93.31 186 LEU A O 1
ATOM 1485 N N . SER A 1 187 ? -5.555 0.719 -5.367 1.00 92.69 187 SER A N 1
ATOM 1486 C CA . SER A 1 187 ? -6.591 0.706 -6.408 1.00 92.69 187 SER A CA 1
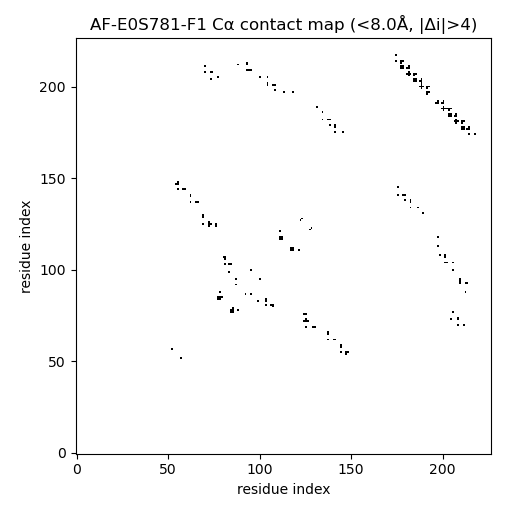ATOM 1487 C C . SER A 1 187 ? -6.208 1.550 -7.618 1.00 92.69 187 SER A C 1
ATOM 1489 O O . SER A 1 187 ? -6.463 1.144 -8.754 1.00 92.69 187 SER A O 1
ATOM 1491 N N . LEU A 1 188 ? -5.589 2.708 -7.390 1.00 91.44 188 LEU A N 1
ATOM 1492 C CA . LEU A 1 188 ? -5.105 3.585 -8.449 1.00 91.44 188 LEU A CA 1
ATOM 1493 C C . LEU A 1 188 ? -3.986 2.905 -9.248 1.00 91.44 188 LEU A C 1
ATOM 1495 O O . LEU A 1 188 ? -4.064 2.859 -10.474 1.00 91.44 188 LEU A O 1
ATOM 1499 N N . GLY A 1 189 ? -3.015 2.283 -8.572 1.00 88.56 189 GLY A N 1
ATOM 1500 C CA . GLY A 1 189 ? -1.955 1.508 -9.226 1.00 88.56 189 GLY A CA 1
ATOM 1501 C C . GLY A 1 189 ? -2.497 0.345 -10.072 1.00 88.56 189 GLY A C 1
ATOM 1502 O O . GLY A 1 189 ? -2.074 0.155 -11.215 1.00 88.56 189 GLY A O 1
ATOM 1503 N N . VAL A 1 190 ? -3.488 -0.397 -9.556 1.00 89.81 190 VAL A N 1
ATOM 1504 C CA . VAL A 1 190 ? -4.194 -1.460 -10.303 1.00 89.81 190 VAL A CA 1
ATOM 1505 C C . VAL A 1 190 ? -4.923 -0.897 -11.525 1.00 89.81 190 VAL A C 1
ATOM 1507 O O . VAL A 1 190 ? -4.823 -1.453 -12.619 1.00 89.81 190 VAL A O 1
ATOM 1510 N N . THR A 1 191 ? -5.649 0.207 -11.357 1.00 89.00 191 THR A N 1
ATOM 1511 C CA . THR A 1 191 ? -6.422 0.829 -12.442 1.00 89.00 191 THR A CA 1
ATOM 1512 C C . THR A 1 191 ? -5.501 1.314 -13.556 1.00 89.00 191 THR A C 1
ATOM 1514 O O . THR A 1 191 ? -5.760 1.028 -14.723 1.00 89.00 191 THR A O 1
ATOM 1517 N N . ASN A 1 192 ? -4.387 1.959 -13.203 1.00 86.25 192 ASN A N 1
ATOM 1518 C CA . ASN A 1 192 ? -3.407 2.453 -14.167 1.00 86.25 192 ASN A CA 1
ATOM 1519 C C . ASN A 1 192 ? -2.719 1.312 -14.924 1.00 86.25 192 ASN A C 1
ATOM 1521 O O . ASN A 1 192 ? -2.503 1.437 -16.126 1.00 86.25 192 ASN A O 1
ATOM 1525 N N . ARG A 1 193 ? -2.451 0.166 -14.277 1.00 85.38 193 ARG A N 1
ATOM 1526 C CA . ARG A 1 193 ? -1.988 -1.043 -14.984 1.00 85.38 193 ARG A CA 1
ATOM 1527 C C . ARG A 1 193 ? -3.014 -1.507 -16.014 1.00 85.38 193 ARG A C 1
ATOM 1529 O O . ARG A 1 193 ? -2.647 -1.753 -17.156 1.00 85.38 193 ARG A O 1
ATOM 1536 N N . ASN A 1 194 ? -4.273 -1.651 -15.609 1.00 85.62 194 ASN A N 1
ATOM 1537 C CA . ASN A 1 194 ? -5.329 -2.176 -16.480 1.00 85.62 194 ASN A CA 1
ATOM 1538 C C . ASN A 1 194 ? -5.645 -1.235 -17.652 1.00 85.62 194 ASN A C 1
ATOM 1540 O O . ASN A 1 194 ? -6.074 -1.696 -18.704 1.00 85.62 194 ASN A O 1
ATOM 1544 N N . ALA A 1 195 ? -5.439 0.069 -17.463 1.00 84.88 195 ALA A N 1
ATOM 1545 C CA . ALA A 1 195 ? -5.556 1.090 -18.499 1.00 84.88 195 ALA A CA 1
ATOM 1546 C C . ALA A 1 195 ? -4.268 1.279 -19.326 1.00 84.88 195 ALA A C 1
ATOM 1548 O O . ALA A 1 195 ? -4.233 2.157 -20.183 1.00 84.88 195 ALA A O 1
ATOM 1549 N N . GLU A 1 196 ? -3.219 0.490 -19.060 1.00 82.06 196 GLU A N 1
ATOM 1550 C CA . GLU A 1 196 ? -1.916 0.553 -19.739 1.00 82.06 196 GLU A CA 1
ATOM 1551 C C . GLU A 1 196 ? -1.209 1.924 -19.607 1.00 82.06 196 GLU A C 1
ATOM 1553 O O . GLU A 1 196 ? -0.412 2.333 -20.451 1.00 82.06 196 GLU A O 1
ATOM 1558 N N . ILE A 1 197 ? -1.458 2.642 -18.505 1.00 80.75 197 ILE A N 1
ATOM 1559 C CA . ILE A 1 197 ? -0.853 3.946 -18.182 1.00 80.75 197 ILE A CA 1
ATOM 1560 C C . ILE A 1 197 ? 0.375 3.730 -17.291 1.00 80.75 197 ILE A C 1
ATOM 1562 O O . ILE A 1 197 ? 0.410 4.070 -16.107 1.00 80.75 197 ILE A O 1
ATOM 1566 N N . TYR A 1 198 ? 1.402 3.105 -17.861 1.00 76.12 198 TYR A N 1
ATOM 1567 C CA . TYR A 1 198 ? 2.586 2.643 -17.128 1.00 76.12 198 TYR A CA 1
ATOM 1568 C C . TYR A 1 198 ? 3.363 3.722 -16.347 1.00 76.12 198 TYR A C 1
ATOM 1570 O O . TYR A 1 198 ? 3.801 3.412 -15.237 1.00 76.12 198 TYR A O 1
ATOM 1578 N N . PRO A 1 199 ? 3.509 4.975 -16.838 1.00 77.00 199 PRO A N 1
ATOM 1579 C CA . PRO A 1 199 ? 4.189 6.045 -16.098 1.00 77.00 199 PRO A CA 1
ATOM 1580 C C . PRO A 1 199 ? 3.514 6.450 -14.782 1.00 77.00 199 PRO A C 1
ATOM 1582 O O . PRO A 1 199 ? 4.134 7.144 -13.977 1.00 77.00 199 PRO A O 1
ATOM 1585 N N . ASP A 1 200 ? 2.291 5.981 -14.522 1.00 82.38 200 ASP A N 1
ATOM 1586 C CA . ASP A 1 200 ? 1.506 6.343 -13.339 1.00 82.38 200 ASP A CA 1
ATOM 1587 C C . ASP A 1 200 ? 1.257 5.144 -12.400 1.00 82.38 200 ASP A C 1
ATOM 1589 O O . ASP A 1 200 ? 0.437 5.224 -11.485 1.00 82.38 200 ASP A O 1
ATOM 1593 N N . VAL A 1 201 ? 1.946 4.013 -12.602 1.00 87.06 201 VAL A N 1
ATOM 1594 C CA . VAL A 1 201 ? 1.747 2.782 -11.812 1.00 87.06 201 VAL A CA 1
ATOM 1595 C C . VAL A 1 201 ? 2.558 2.778 -10.511 1.00 87.06 201 VAL A C 1
ATOM 1597 O O . VAL A 1 201 ? 2.016 2.462 -9.456 1.00 87.06 201 VAL A O 1
ATOM 1600 N N . ILE A 1 202 ? 3.849 3.119 -10.554 1.00 89.44 202 ILE A N 1
ATOM 1601 C CA . ILE A 1 202 ? 4.774 2.964 -9.414 1.00 89.44 202 ILE A CA 1
ATOM 1602 C C . ILE A 1 202 ? 4.497 3.992 -8.312 1.00 89.44 202 ILE A C 1
ATOM 1604 O O . ILE A 1 202 ? 4.568 3.654 -7.133 1.00 89.44 202 ILE A O 1
ATOM 1608 N N . GLY A 1 203 ? 4.160 5.232 -8.680 1.00 91.06 203 GLY A N 1
ATOM 1609 C CA . GLY A 1 203 ? 3.917 6.322 -7.727 1.00 91.06 203 GLY A CA 1
ATOM 1610 C C . GLY A 1 203 ? 2.889 5.970 -6.642 1.00 91.06 203 GLY A C 1
ATOM 1611 O O . GLY A 1 203 ? 3.241 5.996 -5.462 1.00 91.06 203 GLY A O 1
ATOM 1612 N N . PRO A 1 204 ? 1.667 5.544 -7.013 1.00 92.75 204 PRO A N 1
ATOM 1613 C CA . PRO A 1 204 ? 0.662 5.104 -6.048 1.00 92.75 204 PRO A CA 1
ATOM 1614 C C . PRO A 1 204 ? 1.129 3.948 -5.150 1.00 92.75 204 PRO A C 1
ATOM 1616 O O . PRO A 1 204 ? 0.819 3.926 -3.963 1.00 92.75 204 PRO A O 1
ATOM 1619 N N . PHE A 1 205 ? 1.920 3.002 -5.664 1.00 93.19 205 PHE A N 1
ATOM 1620 C CA . PHE A 1 205 ? 2.465 1.921 -4.836 1.00 93.19 205 PHE A CA 1
ATOM 1621 C C . PHE A 1 205 ? 3.492 2.414 -3.812 1.00 93.19 205 PHE A C 1
ATOM 1623 O O . PHE A 1 205 ? 3.499 1.945 -2.674 1.00 93.19 205 PHE A O 1
ATOM 1630 N N . VAL A 1 206 ? 4.327 3.387 -4.180 1.00 94.62 206 VAL A N 1
ATOM 1631 C CA . VAL A 1 206 ? 5.241 4.039 -3.232 1.00 94.62 206 VAL A CA 1
ATOM 1632 C C . VAL A 1 206 ? 4.447 4.757 -2.137 1.00 94.62 206 VAL A C 1
ATOM 1634 O O . VAL A 1 206 ? 4.760 4.588 -0.961 1.00 94.62 206 VAL A O 1
ATOM 1637 N N . ASP A 1 207 ? 3.376 5.470 -2.492 1.00 94.31 207 ASP A N 1
ATOM 1638 C CA . ASP A 1 207 ? 2.498 6.139 -1.521 1.00 94.31 207 ASP A CA 1
ATOM 1639 C C . ASP A 1 207 ? 1.829 5.164 -0.549 1.00 94.31 207 ASP A C 1
ATOM 1641 O O . ASP A 1 207 ? 1.837 5.385 0.666 1.00 94.31 207 ASP A O 1
ATOM 1645 N N . ALA A 1 208 ? 1.329 4.037 -1.062 1.00 94.31 208 ALA A N 1
ATOM 1646 C CA . ALA A 1 208 ? 0.778 2.975 -0.230 1.00 94.31 208 ALA A CA 1
ATOM 1647 C C . ALA A 1 208 ? 1.829 2.423 0.749 1.00 94.31 208 ALA A C 1
ATOM 1649 O O . ALA A 1 208 ? 1.531 2.222 1.925 1.00 94.31 208 ALA A O 1
ATOM 1650 N N . ALA A 1 209 ? 3.066 2.203 0.295 1.00 95.19 209 ALA A N 1
ATOM 1651 C CA . ALA A 1 209 ? 4.150 1.696 1.134 1.00 95.19 209 ALA A CA 1
ATOM 1652 C C . ALA A 1 209 ? 4.577 2.695 2.228 1.00 95.19 209 ALA A C 1
ATOM 1654 O O . ALA A 1 209 ? 4.868 2.286 3.355 1.00 95.19 209 ALA A O 1
ATOM 1655 N N . ILE A 1 210 ? 4.572 3.998 1.926 1.00 92.94 210 ILE A N 1
ATOM 1656 C CA . ILE A 1 210 ? 4.850 5.054 2.910 1.00 92.94 210 ILE A CA 1
ATOM 1657 C C . ILE A 1 210 ? 3.780 5.055 4.003 1.00 92.94 210 ILE A C 1
ATOM 1659 O O . ILE A 1 210 ? 4.098 5.012 5.192 1.00 92.94 210 ILE A O 1
ATOM 1663 N N . ALA A 1 211 ? 2.509 5.059 3.602 1.00 91.69 211 ALA A N 1
ATOM 1664 C CA . ALA A 1 211 ? 1.389 5.030 4.534 1.00 91.69 211 ALA A CA 1
ATOM 1665 C C . ALA A 1 211 ? 1.356 3.733 5.355 1.00 91.69 211 ALA A C 1
ATOM 1667 O O . ALA A 1 211 ? 1.057 3.762 6.549 1.00 91.69 211 ALA A O 1
ATOM 1668 N N . PHE A 1 212 ? 1.739 2.606 4.752 1.00 93.75 212 PHE A N 1
ATOM 1669 C CA . PHE A 1 212 ? 1.848 1.335 5.455 1.00 93.75 212 PHE A CA 1
ATOM 1670 C C . PHE A 1 212 ? 2.877 1.382 6.584 1.00 93.75 212 PHE A C 1
ATOM 1672 O O . PHE A 1 212 ? 2.558 0.952 7.685 1.00 93.75 212 PHE A O 1
ATOM 1679 N N . LYS A 1 213 ? 4.045 2.005 6.385 1.00 91.75 213 LYS A N 1
ATOM 1680 C CA . LYS A 1 213 ? 5.021 2.209 7.470 1.00 91.75 213 LYS A CA 1
ATOM 1681 C C . LYS A 1 213 ? 4.424 2.987 8.655 1.00 91.75 213 LYS A C 1
ATOM 1683 O O . LYS A 1 213 ? 4.656 2.639 9.813 1.00 91.75 213 LYS A O 1
ATOM 1688 N N . THR A 1 214 ? 3.625 4.023 8.386 1.00 88.38 214 THR A N 1
ATOM 1689 C CA . THR A 1 214 ? 2.898 4.769 9.433 1.00 88.38 214 THR A CA 1
ATOM 1690 C C . THR A 1 214 ? 1.875 3.885 10.147 1.00 88.38 214 THR A C 1
ATOM 1692 O O . THR A 1 214 ? 1.731 3.962 11.370 1.00 88.38 214 THR A O 1
ATOM 1695 N N . LEU A 1 215 ? 1.189 3.013 9.407 1.00 87.81 215 LEU A N 1
ATOM 1696 C CA . LEU A 1 215 ? 0.243 2.049 9.963 1.00 87.81 215 LEU A CA 1
ATOM 1697 C C . LEU A 1 215 ? 0.945 1.022 10.872 1.00 87.81 215 LEU A C 1
ATOM 1699 O O . LEU A 1 215 ? 0.502 0.808 11.998 1.00 87.81 215 LEU A O 1
ATOM 1703 N N . GLU A 1 216 ? 2.068 0.446 10.431 1.00 87.56 216 GLU A N 1
ATOM 1704 C CA . GLU A 1 216 ? 2.898 -0.480 11.221 1.00 87.56 216 GLU A CA 1
ATOM 1705 C C . GLU A 1 216 ? 3.379 0.167 12.530 1.00 87.56 216 GLU A C 1
ATOM 1707 O O . GLU A 1 216 ? 3.338 -0.448 13.602 1.00 87.56 216 GLU A O 1
ATOM 1712 N N . HIS A 1 217 ? 3.789 1.438 12.473 1.00 83.06 217 HIS A N 1
ATOM 1713 C CA . HIS A 1 217 ? 4.163 2.200 13.663 1.00 83.06 217 HIS A CA 1
ATOM 1714 C C . HIS A 1 217 ? 2.987 2.347 14.646 1.00 83.06 217 HIS A C 1
ATOM 1716 O O . HIS A 1 217 ? 3.151 2.140 15.848 1.00 83.06 217 HIS A O 1
ATOM 1722 N N . SER A 1 218 ? 1.780 2.634 14.154 1.00 77.19 218 SER A N 1
ATOM 1723 C CA . SER A 1 218 ? 0.576 2.702 14.997 1.00 77.19 218 SER A CA 1
ATOM 1724 C C . SER A 1 218 ? 0.272 1.367 15.696 1.00 77.19 218 SER A C 1
ATOM 1726 O O . SER A 1 218 ? 0.014 1.361 16.898 1.00 77.19 218 SER A O 1
ATOM 1728 N N . PHE A 1 219 ? 0.391 0.226 15.004 1.00 74.00 219 PHE A N 1
ATOM 1729 C CA . PHE A 1 219 ? 0.162 -1.100 15.605 1.00 74.00 219 PHE A CA 1
ATOM 1730 C C . PHE A 1 219 ? 1.264 -1.548 16.568 1.00 74.00 219 PHE A C 1
ATOM 1732 O O . PHE A 1 219 ? 0.984 -2.160 17.600 1.00 74.00 219 PHE A O 1
ATOM 1739 N N . SER A 1 220 ? 2.525 -1.253 16.258 1.00 66.62 220 SER A N 1
ATOM 1740 C CA . SER A 1 220 ? 3.648 -1.596 17.141 1.00 66.62 220 SER A CA 1
ATOM 1741 C C . SER A 1 220 ? 3.588 -0.854 18.480 1.00 66.62 220 SER A C 1
ATOM 1743 O O . SER A 1 220 ? 3.953 -1.433 19.505 1.00 66.62 220 SER A O 1
ATOM 1745 N N . ASN A 1 221 ? 3.031 0.360 18.513 1.00 52.72 221 ASN A N 1
ATOM 1746 C CA . ASN A 1 221 ? 2.773 1.077 19.763 1.00 52.72 221 ASN A CA 1
ATOM 1747 C C . ASN A 1 221 ? 1.696 0.392 20.618 1.00 52.72 221 ASN A C 1
ATOM 1749 O O . ASN A 1 221 ? 1.849 0.319 21.833 1.00 52.72 221 ASN A O 1
ATOM 1753 N N . ILE A 1 222 ? 0.672 -0.210 20.007 1.00 48.94 222 ILE A N 1
ATOM 1754 C CA . ILE A 1 222 ? -0.381 -0.944 20.733 1.00 48.94 222 ILE A CA 1
ATOM 1755 C C . ILE A 1 222 ? 0.187 -2.193 21.434 1.00 48.94 222 ILE A C 1
ATOM 1757 O O . ILE A 1 222 ? -0.221 -2.525 22.546 1.00 48.94 222 ILE A O 1
ATOM 1761 N N . ILE A 1 223 ? 1.172 -2.866 20.832 1.00 42.44 223 ILE A N 1
ATOM 1762 C CA . ILE A 1 223 ? 1.806 -4.072 21.400 1.00 42.44 223 ILE A CA 1
ATOM 1763 C C . ILE A 1 223 ? 2.951 -3.711 22.373 1.00 42.44 223 ILE A C 1
ATOM 1765 O O . ILE A 1 223 ? 3.215 -4.442 23.329 1.00 42.44 223 ILE A O 1
ATOM 1769 N N . GLY A 1 224 ? 3.624 -2.573 22.170 1.00 35.78 224 GLY A N 1
ATOM 1770 C CA . GLY A 1 224 ? 4.771 -2.124 22.970 1.00 35.78 224 GLY A CA 1
ATOM 1771 C C . GLY A 1 224 ? 4.434 -1.418 24.290 1.00 35.78 224 GLY A C 1
ATOM 1772 O O . GLY A 1 224 ? 5.286 -1.379 25.177 1.00 35.78 224 GLY A O 1
ATOM 1773 N N . SER A 1 225 ? 3.215 -0.893 24.456 1.00 30.19 225 SER A N 1
ATOM 1774 C CA . SER A 1 225 ? 2.780 -0.184 25.676 1.00 30.19 225 SER A CA 1
ATOM 1775 C C . SER A 1 225 ? 2.320 -1.095 26.826 1.00 30.19 225 SER A C 1
ATOM 1777 O O . SER A 1 225 ? 1.942 -0.597 27.881 1.00 30.19 225 SER A O 1
ATOM 1779 N N . SER A 1 226 ? 2.372 -2.420 26.656 1.00 30.31 226 SER A N 1
ATOM 1780 C CA . SER A 1 226 ? 2.019 -3.420 27.680 1.00 30.31 226 SER A CA 1
ATOM 1781 C C . SER A 1 226 ? 3.218 -3.834 28.563 1.00 30.31 226 SER A C 1
ATOM 1783 O O . SER A 1 226 ? 3.384 -5.020 28.866 1.00 30.31 226 SER A O 1
ATOM 1785 N N . LYS A 1 227 ? 4.081 -2.892 28.958 1.00 29.02 227 LYS A N 1
ATOM 1786 C CA . LYS A 1 227 ? 5.169 -3.147 29.918 1.00 29.02 227 LYS A CA 1
ATOM 1787 C C . LYS A 1 227 ? 4.964 -2.397 31.221 1.00 29.02 227 LYS A C 1
ATOM 1789 O O . LYS A 1 227 ? 4.679 -1.184 31.149 1.00 29.02 227 LYS A O 1
#

Secondary structure (DSSP, 8-state):
--SSHHHHHHHHHHTSSSS-----------------------------------HHHHHHHHHHHHHHHHHHHHHHHHHHH-HHHHHHHHSS-----HHHHHHHHHHHHHHS-SSHHHHHHHHHHTTHHHHHHHHHHHHHHHHHHHHHHHHHHHHHHHH-SS------TTTHHHHHHHHHHHHHHHHHHHHHHHTT-GGGTHHHHHHHHHHHHHHHHHHHHHHHT--

Foldseek 3Di:
DPDPVVVVVVVVVVVVVPPDDPPDDDDPDDDDDDDDDDDDDDDDDPPDPPDPPPVLNVLLVVLCVLVVLLLVLLLVVLLVQDVLSVVVLPDPDLDDDPVSLCVSLVSVDVVADPDPVRVVVVCVSSVVVSVVVSLVVSVVSLVVSVVSVVVVVVVCVVVVPPDDDDDDVPPVCLQSVLSVLLSVLSVQLVVCVVVVVVSRNVSSSSSSNSSVSVNVVVVVCVVPVPD